Protein AF-A0A4Q3EW74-F1 (afdb_monomer_lite)

Structure (mmCIF, N/CA/C/O backbone):
data_AF-A0A4Q3EW74-F1
#
_entry.id   AF-A0A4Q3EW74-F1
#
loop_
_atom_site.group_PDB
_atom_site.id
_atom_site.type_symbol
_atom_site.label_atom_id
_atom_site.label_alt_id
_atom_site.label_comp_id
_atom_site.label_asym_id
_atom_site.label_entity_id
_atom_site.label_seq_id
_atom_site.pdbx_PDB_ins_code
_atom_site.Cartn_x
_atom_site.Cartn_y
_atom_site.Cartn_z
_atom_site.occupancy
_atom_site.B_iso_or_equiv
_atom_site.auth_seq_id
_atom_site.auth_comp_id
_atom_site.auth_asym_id
_atom_site.auth_atom_id
_atom_site.pdbx_PDB_model_num
ATOM 1 N N . MET A 1 1 ? -13.158 0.692 15.461 1.00 78.81 1 MET A N 1
ATOM 2 C CA . MET A 1 1 ? -12.499 0.248 14.219 1.00 78.81 1 MET A CA 1
ATOM 3 C C . MET A 1 1 ? -12.440 -1.274 14.070 1.00 78.81 1 MET A C 1
ATOM 5 O O . MET A 1 1 ? -11.881 -1.946 14.936 1.00 78.81 1 MET A O 1
ATOM 9 N N . ASP A 1 2 ? -13.009 -1.796 12.979 1.00 84.75 2 ASP A N 1
ATOM 10 C CA . ASP A 1 2 ? -12.956 -3.213 12.571 1.00 84.75 2 ASP A CA 1
ATOM 11 C C . ASP A 1 2 ? -11.519 -3.699 12.265 1.00 84.75 2 ASP A C 1
ATOM 13 O O . ASP A 1 2 ? -10.657 -2.907 11.875 1.00 84.75 2 ASP A O 1
ATOM 17 N N . ILE A 1 3 ? -11.240 -4.999 12.431 1.00 81.56 3 ILE A N 1
ATOM 18 C CA . ILE A 1 3 ? -9.894 -5.558 12.222 1.00 81.56 3 ILE A CA 1
ATOM 19 C C . ILE A 1 3 ? -9.431 -5.433 10.763 1.00 81.56 3 ILE A C 1
ATOM 21 O O . ILE A 1 3 ? -8.273 -5.095 10.525 1.00 81.56 3 ILE A O 1
ATOM 25 N N . ALA A 1 4 ? -10.321 -5.609 9.782 1.00 82.44 4 ALA A N 1
ATOM 26 C CA . ALA A 1 4 ? -9.977 -5.463 8.370 1.00 82.44 4 ALA A CA 1
ATOM 27 C C . ALA A 1 4 ? -9.600 -4.012 8.036 1.00 82.44 4 ALA A C 1
ATOM 29 O O . ALA A 1 4 ? -8.664 -3.770 7.275 1.00 82.44 4 ALA A O 1
ATOM 30 N N . ILE A 1 5 ? -10.273 -3.046 8.668 1.00 85.06 5 ILE A N 1
ATOM 31 C CA . ILE A 1 5 ? -9.949 -1.621 8.550 1.00 85.06 5 ILE A CA 1
ATOM 32 C C . ILE A 1 5 ? -8.563 -1.333 9.137 1.00 85.06 5 ILE A C 1
ATOM 34 O O . ILE A 1 5 ? -7.755 -0.674 8.482 1.00 85.06 5 ILE A O 1
ATOM 38 N N . LYS A 1 6 ? -8.252 -1.869 10.328 1.00 82.31 6 LYS A N 1
ATOM 39 C CA . LYS A 1 6 ? -6.919 -1.734 10.943 1.00 82.31 6 LYS A CA 1
ATOM 40 C C . LYS A 1 6 ? -5.822 -2.281 10.027 1.00 82.31 6 LYS A C 1
ATOM 42 O O . LYS A 1 6 ? -4.856 -1.576 9.748 1.00 82.31 6 LYS A O 1
ATOM 47 N N . HIS A 1 7 ? -5.995 -3.497 9.506 1.00 81.38 7 HIS A N 1
ATOM 48 C CA . HIS A 1 7 ? -5.044 -4.102 8.568 1.00 81.38 7 HIS A CA 1
ATOM 49 C C . HIS A 1 7 ? -4.832 -3.245 7.320 1.00 81.38 7 HIS A C 1
ATOM 51 O O . HIS A 1 7 ? -3.697 -3.043 6.896 1.00 81.38 7 HIS A O 1
ATOM 57 N N . CYS A 1 8 ? -5.912 -2.714 6.753 1.00 85.69 8 CYS A N 1
ATOM 58 C CA . CYS A 1 8 ? -5.839 -1.894 5.556 1.00 85.69 8 CYS A CA 1
ATOM 59 C C . CYS A 1 8 ? -5.077 -0.576 5.809 1.00 85.69 8 CYS A C 1
ATOM 61 O O . CYS A 1 8 ? -4.175 -0.227 5.050 1.00 85.69 8 CYS A O 1
ATOM 63 N N . ILE A 1 9 ? -5.346 0.105 6.930 1.00 84.88 9 ILE A N 1
ATOM 64 C CA . ILE A 1 9 ? -4.612 1.310 7.367 1.00 84.88 9 ILE A CA 1
ATOM 65 C C . ILE A 1 9 ? -3.107 1.031 7.501 1.00 84.88 9 ILE A C 1
ATOM 67 O O . ILE A 1 9 ? -2.281 1.823 7.049 1.00 84.88 9 ILE A O 1
ATOM 71 N N . ILE A 1 10 ? -2.743 -0.113 8.076 1.00 82.88 10 ILE A N 1
ATOM 72 C CA . ILE A 1 10 ? -1.345 -0.502 8.304 1.00 82.88 10 ILE A CA 1
ATOM 73 C C . ILE A 1 10 ? -0.648 -0.870 7.000 1.00 82.88 10 ILE A C 1
ATOM 75 O O . ILE A 1 10 ? 0.494 -0.468 6.774 1.00 82.88 10 ILE A O 1
ATOM 79 N N . ASN A 1 11 ? -1.335 -1.594 6.117 1.00 83.81 11 ASN A N 1
ATOM 80 C CA . ASN A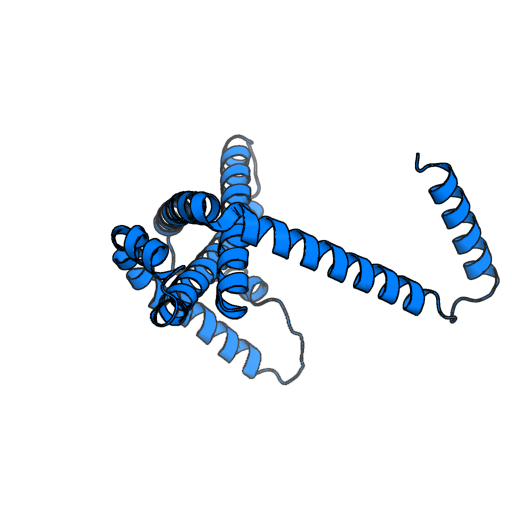 1 11 ? -0.813 -1.908 4.794 1.00 83.81 11 ASN A CA 1
ATOM 81 C C . ASN A 1 11 ? -0.552 -0.626 4.001 1.00 83.81 11 ASN A C 1
ATOM 83 O O . ASN A 1 11 ? 0.500 -0.511 3.374 1.00 83.81 11 ASN A O 1
ATOM 87 N N . ILE A 1 12 ? -1.454 0.358 4.071 1.00 87.69 12 ILE A N 1
ATOM 88 C CA . ILE A 1 12 ? -1.259 1.668 3.439 1.00 87.69 12 ILE A CA 1
ATOM 89 C C . ILE A 1 12 ? -0.006 2.361 3.990 1.00 87.69 12 ILE A C 1
ATOM 91 O O . ILE A 1 12 ? 0.815 2.819 3.189 1.00 87.69 12 ILE A O 1
ATOM 95 N N . ASP A 1 13 ? 0.201 2.397 5.312 1.00 87.44 13 ASP A N 1
ATOM 96 C CA . ASP A 1 13 ? 1.407 3.004 5.901 1.00 87.44 13 ASP A CA 1
ATOM 97 C C . ASP A 1 13 ? 2.686 2.272 5.476 1.00 87.44 13 ASP A C 1
ATOM 99 O O . ASP A 1 13 ? 3.612 2.882 4.932 1.00 87.44 13 ASP A O 1
ATOM 103 N N . ALA A 1 14 ? 2.724 0.948 5.629 1.00 83.12 14 ALA A N 1
ATOM 104 C CA . ALA A 1 14 ? 3.886 0.137 5.282 1.00 83.12 14 ALA A CA 1
ATOM 105 C C . ALA A 1 14 ? 4.248 0.244 3.788 1.00 83.12 14 ALA A C 1
ATOM 107 O O . ALA A 1 14 ? 5.421 0.415 3.429 1.00 83.12 14 ALA A O 1
ATOM 108 N N . LEU A 1 15 ? 3.247 0.188 2.903 1.00 85.06 15 LEU A N 1
ATOM 109 C CA . LEU A 1 15 ? 3.438 0.356 1.463 1.00 85.06 15 LEU A CA 1
ATOM 110 C C . LEU A 1 15 ? 3.919 1.771 1.133 1.00 85.06 15 LEU A C 1
ATOM 112 O O . LEU A 1 15 ? 4.859 1.909 0.350 1.00 85.06 15 LEU A O 1
ATOM 116 N N . THR A 1 16 ? 3.357 2.808 1.760 1.00 86.44 16 THR A N 1
ATOM 117 C CA . THR A 1 16 ? 3.778 4.197 1.522 1.00 86.44 16 THR A CA 1
ATOM 118 C C . THR A 1 16 ? 5.220 4.435 1.961 1.00 86.44 16 THR A C 1
ATOM 120 O O . THR A 1 16 ? 5.999 5.050 1.226 1.00 86.44 16 THR A O 1
ATOM 123 N N . ARG A 1 17 ? 5.626 3.914 3.126 1.00 84.25 17 ARG A N 1
ATOM 124 C CA . ARG A 1 17 ? 7.025 3.978 3.581 1.00 84.25 17 ARG A CA 1
ATOM 125 C C . ARG A 1 17 ? 7.959 3.260 2.612 1.00 84.25 17 ARG A C 1
ATOM 127 O O . ARG A 1 17 ? 9.022 3.788 2.288 1.00 84.25 17 ARG A O 1
ATOM 134 N N . SER A 1 18 ? 7.550 2.099 2.096 1.00 83.25 18 SER A N 1
ATOM 135 C CA . SER A 1 18 ? 8.320 1.348 1.098 1.00 83.25 18 SER A CA 1
ATOM 136 C C . SER A 1 18 ? 8.472 2.118 -0.220 1.00 83.25 18 SER A C 1
ATOM 138 O O . SER A 1 18 ? 9.591 2.236 -0.720 1.00 83.25 18 SER A O 1
ATOM 140 N N . VAL A 1 19 ? 7.388 2.701 -0.747 1.00 83.81 19 VAL A N 1
ATOM 141 C CA . VAL A 1 19 ? 7.416 3.566 -1.941 1.00 83.81 19 VAL A CA 1
ATOM 142 C C . VAL A 1 19 ? 8.334 4.764 -1.712 1.00 83.81 19 VAL A C 1
ATOM 144 O O . VAL A 1 19 ? 9.199 5.037 -2.539 1.00 83.81 19 VAL A O 1
ATOM 147 N N . SER A 1 20 ? 8.213 5.437 -0.566 1.00 84.00 20 SER A N 1
ATOM 148 C CA . SER A 1 20 ? 9.037 6.603 -0.221 1.00 84.00 20 SER A CA 1
ATOM 149 C C . SER A 1 20 ? 10.522 6.246 -0.135 1.00 84.00 20 SER A C 1
ATOM 151 O O . SER A 1 20 ? 11.370 6.957 -0.678 1.00 84.00 20 SER A O 1
ATOM 153 N N . GLY A 1 21 ? 10.842 5.108 0.488 1.00 81.81 21 GLY A N 1
ATOM 154 C CA . GLY A 1 21 ? 12.196 4.565 0.548 1.00 81.81 21 GLY A CA 1
ATOM 155 C C . GLY A 1 21 ? 12.764 4.308 -0.846 1.00 81.81 21 GLY A C 1
ATOM 156 O O . GLY A 1 21 ? 13.838 4.813 -1.164 1.00 81.81 21 GLY A O 1
ATOM 157 N N . LEU A 1 22 ? 12.017 3.608 -1.706 1.00 78.38 22 LEU A N 1
ATOM 158 C CA . LEU A 1 22 ? 12.421 3.319 -3.086 1.00 78.38 22 LEU A CA 1
ATOM 159 C C . LEU A 1 22 ? 12.601 4.590 -3.926 1.00 78.38 22 LEU A C 1
ATOM 161 O O . LEU A 1 22 ? 13.591 4.699 -4.644 1.00 78.38 22 LEU A O 1
ATOM 165 N N . MET A 1 23 ? 11.706 5.572 -3.795 1.00 75.75 23 MET A N 1
ATOM 166 C CA . MET A 1 23 ? 11.816 6.872 -4.468 1.00 75.75 23 MET A CA 1
ATOM 167 C C . MET A 1 23 ? 13.049 7.654 -4.002 1.00 75.75 23 MET A C 1
ATOM 169 O O . MET A 1 23 ? 13.760 8.230 -4.823 1.00 75.75 23 MET A O 1
ATOM 173 N N . SER A 1 24 ? 13.349 7.643 -2.698 1.00 77.38 24 SER A N 1
ATOM 174 C CA . SER A 1 24 ? 14.536 8.310 -2.148 1.00 77.38 24 SER A CA 1
ATOM 175 C C . SER A 1 24 ? 15.838 7.632 -2.588 1.00 77.38 24 SER A C 1
ATOM 177 O O . SER A 1 24 ? 16.798 8.312 -2.952 1.00 77.38 24 SER A O 1
ATOM 179 N N . SER A 1 25 ? 15.860 6.297 -2.617 1.00 70.38 25 SER A N 1
ATOM 180 C CA . SER A 1 25 ? 16.980 5.506 -3.125 1.00 70.38 25 SER A CA 1
ATOM 181 C C . SER A 1 25 ? 17.161 5.721 -4.624 1.00 70.38 25 SER A C 1
ATOM 183 O O . SER A 1 25 ? 18.286 5.914 -5.066 1.00 70.38 25 SER A O 1
ATOM 185 N N . GLY A 1 26 ? 16.070 5.792 -5.391 1.00 60.47 26 GLY A N 1
ATOM 186 C CA . GLY A 1 26 ? 16.085 6.184 -6.798 1.00 60.47 26 GLY A CA 1
ATOM 187 C C . GLY A 1 26 ? 16.669 7.585 -6.993 1.00 60.47 26 GLY A C 1
ATOM 188 O O . GLY A 1 26 ? 17.613 7.752 -7.748 1.00 60.47 26 GLY A O 1
ATOM 189 N N . GLY A 1 27 ? 16.211 8.595 -6.253 1.00 64.50 27 GLY A N 1
ATOM 190 C CA . GLY A 1 27 ? 16.778 9.948 -6.344 1.00 64.50 27 GLY A CA 1
ATOM 191 C C . GLY A 1 27 ? 18.279 10.007 -6.025 1.00 64.50 27 GLY A C 1
ATOM 192 O O . GLY A 1 27 ? 19.026 10.711 -6.699 1.00 64.50 27 GLY A O 1
ATOM 193 N N . LYS A 1 28 ? 18.746 9.226 -5.043 1.00 60.84 28 LYS A N 1
ATOM 194 C CA . LYS A 1 28 ? 20.177 9.110 -4.706 1.00 60.84 28 LYS A CA 1
ATOM 195 C C . LYS A 1 28 ? 20.972 8.381 -5.789 1.00 60.84 28 LYS A C 1
ATOM 197 O O . LYS A 1 28 ? 22.073 8.802 -6.118 1.00 60.84 28 LYS A O 1
ATOM 202 N N . LEU A 1 29 ? 20.414 7.321 -6.370 1.00 56.00 29 LEU A N 1
ATOM 203 C CA . LEU A 1 29 ? 21.044 6.562 -7.451 1.00 56.00 29 LEU A CA 1
ATOM 204 C C . LEU A 1 29 ? 21.163 7.378 -8.745 1.00 56.00 29 LEU A C 1
ATOM 206 O O . LEU A 1 29 ? 22.123 7.184 -9.476 1.00 56.00 29 LEU A O 1
ATOM 210 N N . GLN A 1 30 ? 20.271 8.344 -9.006 1.00 59.66 30 GLN A N 1
ATOM 211 C CA . GLN A 1 30 ? 20.414 9.272 -10.144 1.00 59.66 30 GLN A CA 1
ATOM 212 C C . GLN A 1 30 ? 21.657 10.170 -10.027 1.00 59.66 30 GLN A C 1
ATOM 214 O O . GLN A 1 30 ? 22.120 10.705 -11.030 1.00 59.66 30 GLN A O 1
ATOM 219 N N . GLN A 1 31 ? 22.192 10.348 -8.815 1.00 62.50 31 GLN A N 1
ATOM 220 C CA . GLN A 1 31 ? 23.400 11.139 -8.553 1.00 62.50 31 GLN A CA 1
ATOM 221 C C . GLN A 1 31 ? 24.686 10.310 -8.676 1.00 62.50 31 GLN A C 1
ATOM 223 O O . GLN A 1 31 ? 25.779 10.873 -8.691 1.00 62.50 31 GLN A O 1
ATOM 228 N N . VAL A 1 32 ? 24.570 8.982 -8.755 1.00 66.50 32 VAL A N 1
ATOM 229 C CA . VAL A 1 32 ? 25.697 8.070 -8.947 1.00 66.50 32 VAL A CA 1
ATOM 230 C C . VAL A 1 32 ? 25.910 7.900 -10.451 1.00 66.50 32 VAL A C 1
ATOM 232 O O . VAL A 1 32 ? 25.012 7.451 -11.162 1.00 66.50 32 VAL A O 1
ATOM 235 N N . GLN A 1 33 ? 27.093 8.267 -10.949 1.00 46.69 33 GLN A N 1
ATOM 236 C CA . GLN A 1 33 ? 27.484 7.911 -12.315 1.00 46.69 33 GLN A CA 1
ATOM 237 C C . GLN A 1 33 ? 27.591 6.380 -12.417 1.00 46.69 33 GLN A C 1
ATOM 239 O O . GLN A 1 33 ? 28.129 5.739 -11.518 1.00 46.69 33 GLN A O 1
ATOM 244 N N . ASP A 1 34 ? 27.054 5.815 -13.499 1.00 66.94 34 ASP A N 1
ATOM 245 C CA . ASP A 1 34 ? 27.155 4.393 -13.864 1.00 66.94 34 ASP A CA 1
ATOM 246 C C . ASP A 1 34 ? 26.311 3.395 -13.048 1.00 66.94 34 ASP A C 1
ATOM 248 O O . ASP A 1 34 ? 26.719 2.255 -12.821 1.00 66.94 34 ASP A O 1
ATOM 252 N N . VAL A 1 35 ? 25.088 3.765 -12.653 1.00 67.94 35 VAL A N 1
ATOM 253 C CA . VAL A 1 35 ? 24.110 2.764 -12.183 1.00 67.94 35 VAL A CA 1
ATOM 254 C C . VAL A 1 35 ? 23.652 1.894 -13.366 1.00 67.94 35 VAL A C 1
ATOM 256 O O . VAL A 1 35 ? 23.100 2.441 -14.325 1.00 67.94 35 VAL A O 1
ATOM 259 N N . PRO A 1 36 ? 23.816 0.555 -13.310 1.00 75.19 36 PRO A N 1
ATOM 260 C CA . PRO A 1 36 ? 23.363 -0.343 -14.368 1.00 75.19 36 PRO A CA 1
ATOM 261 C C . PRO A 1 36 ? 21.868 -0.181 -14.672 1.00 75.19 36 PRO A C 1
ATOM 263 O O . PRO A 1 36 ? 21.042 -0.103 -13.759 1.00 75.19 36 PRO A O 1
ATOM 266 N N . GLU A 1 37 ? 21.506 -0.200 -15.955 1.00 69.81 37 GLU A N 1
ATOM 267 C CA . GLU A 1 37 ? 20.116 -0.090 -16.430 1.00 69.81 37 GLU A CA 1
ATOM 268 C C . GLU A 1 37 ? 19.193 -1.150 -15.799 1.00 69.81 37 GLU A C 1
ATOM 270 O O . GLU A 1 37 ? 18.034 -0.881 -15.480 1.00 69.81 37 GLU A O 1
ATOM 275 N N . GLU A 1 38 ? 19.732 -2.337 -15.517 1.00 69.38 38 GLU A N 1
ATOM 276 C CA . GLU A 1 38 ? 19.025 -3.427 -14.841 1.00 69.38 38 GLU A CA 1
ATOM 277 C C . GLU A 1 38 ? 18.543 -3.039 -13.434 1.00 69.38 38 GLU A C 1
ATOM 279 O O . GLU A 1 38 ? 17.420 -3.375 -13.052 1.00 69.38 38 GLU A O 1
ATOM 284 N N . ILE A 1 39 ? 19.344 -2.276 -12.678 1.00 66.94 39 ILE A N 1
ATOM 285 C CA . ILE A 1 39 ? 18.980 -1.807 -11.332 1.00 66.94 39 ILE A CA 1
ATOM 286 C C . ILE A 1 39 ? 17.819 -0.810 -11.420 1.00 66.94 39 ILE A C 1
ATOM 288 O O . ILE A 1 39 ? 16.872 -0.890 -10.635 1.00 66.94 39 ILE A O 1
ATOM 292 N N . TRP A 1 40 ? 17.834 0.081 -12.416 1.00 67.12 40 TRP A N 1
ATOM 293 C CA . TRP A 1 40 ? 16.718 0.994 -12.683 1.00 67.12 40 TRP A CA 1
ATOM 294 C C . TRP A 1 40 ? 15.439 0.257 -13.063 1.00 67.12 40 TRP A C 1
ATOM 296 O O . TRP A 1 40 ? 14.360 0.584 -12.559 1.00 67.12 40 TRP A O 1
ATOM 306 N N . GLY A 1 41 ? 15.557 -0.766 -13.911 1.00 68.75 41 GLY A N 1
ATOM 307 C CA . GLY A 1 41 ? 14.448 -1.644 -14.271 1.00 68.75 41 GLY A CA 1
ATOM 308 C C . GLY A 1 41 ? 13.823 -2.313 -13.045 1.00 68.75 41 GLY A C 1
ATOM 309 O O . GLY A 1 41 ? 12.601 -2.291 -12.892 1.00 68.75 41 GLY A O 1
ATOM 310 N N . MET A 1 42 ? 14.648 -2.835 -12.133 1.00 70.75 42 MET A N 1
ATOM 311 C CA . MET A 1 42 ? 14.187 -3.469 -10.893 1.00 70.75 42 MET A CA 1
ATOM 312 C C . MET A 1 42 ? 13.495 -2.483 -9.946 1.00 70.75 42 MET A C 1
ATOM 314 O O . MET A 1 42 ? 12.405 -2.776 -9.454 1.00 70.75 42 MET A O 1
ATOM 318 N N . ILE A 1 43 ? 14.076 -1.301 -9.717 1.00 69.88 43 ILE A N 1
ATOM 319 C CA . ILE A 1 43 ? 13.476 -0.272 -8.851 1.00 69.88 43 ILE A CA 1
ATOM 320 C C . ILE A 1 43 ? 12.111 0.154 -9.392 1.00 69.88 43 ILE A C 1
ATOM 322 O O . ILE A 1 43 ? 11.137 0.207 -8.641 1.00 69.88 43 ILE A O 1
ATOM 326 N N . ASN A 1 44 ? 12.011 0.394 -10.700 1.00 71.00 44 ASN A N 1
ATOM 327 C CA . ASN A 1 44 ? 10.750 0.767 -11.332 1.00 71.00 44 ASN A CA 1
ATOM 328 C C . ASN A 1 44 ? 9.708 -0.355 -11.249 1.00 71.00 44 ASN A C 1
ATOM 330 O O . ASN A 1 44 ? 8.536 -0.081 -10.996 1.00 71.00 44 ASN A O 1
ATOM 334 N N . GLN A 1 45 ? 10.099 -1.620 -11.417 1.00 72.06 45 GLN A N 1
ATOM 335 C CA . GLN A 1 45 ? 9.186 -2.757 -11.239 1.00 72.06 45 GLN A CA 1
ATOM 336 C C . GLN A 1 45 ? 8.672 -2.849 -9.797 1.00 72.06 45 GLN A C 1
ATOM 338 O O . GLN A 1 45 ? 7.469 -3.002 -9.581 1.00 72.06 45 GLN A O 1
ATOM 343 N N . MET A 1 46 ? 9.553 -2.682 -8.807 1.00 74.38 46 MET A N 1
ATOM 344 C CA . MET A 1 46 ? 9.161 -2.675 -7.397 1.00 74.38 46 MET A CA 1
ATOM 345 C C . MET A 1 46 ? 8.219 -1.511 -7.073 1.00 74.38 46 MET A C 1
ATOM 347 O O . MET A 1 46 ? 7.206 -1.720 -6.409 1.00 74.38 46 MET A O 1
ATOM 351 N N . LEU A 1 47 ? 8.504 -0.305 -7.574 1.00 76.06 47 LEU A N 1
ATOM 352 C CA . LEU A 1 47 ? 7.628 0.859 -7.411 1.00 76.06 47 LEU A CA 1
ATOM 353 C C . LEU A 1 47 ? 6.242 0.610 -8.009 1.00 76.06 47 LEU A C 1
ATOM 355 O O . LEU A 1 47 ? 5.243 0.843 -7.334 1.00 76.06 47 LEU A O 1
ATOM 359 N N . ASN A 1 48 ? 6.171 0.067 -9.225 1.00 76.56 48 ASN A N 1
ATOM 360 C CA . ASN A 1 48 ? 4.904 -0.293 -9.863 1.00 76.56 48 ASN A CA 1
ATOM 361 C C . ASN A 1 48 ? 4.094 -1.286 -9.027 1.00 76.56 48 ASN A C 1
ATOM 363 O O . ASN A 1 48 ? 2.900 -1.083 -8.808 1.00 76.56 48 ASN A O 1
ATOM 367 N N . ALA A 1 49 ? 4.742 -2.335 -8.521 1.00 75.81 49 ALA A N 1
ATOM 368 C CA . ALA A 1 49 ? 4.086 -3.335 -7.689 1.00 75.81 49 ALA A CA 1
ATOM 369 C C . ALA A 1 49 ? 3.542 -2.729 -6.382 1.00 75.81 49 ALA A C 1
ATOM 371 O O . ALA A 1 49 ? 2.401 -2.988 -5.984 1.00 75.81 49 ALA A O 1
ATOM 372 N N . LYS A 1 50 ? 4.338 -1.891 -5.712 1.00 80.69 50 LYS A N 1
ATOM 373 C CA . LYS A 1 50 ? 3.941 -1.258 -4.448 1.00 80.69 50 LYS A CA 1
ATOM 374 C C . LYS A 1 50 ? 2.825 -0.233 -4.644 1.00 80.69 50 LYS A C 1
ATOM 376 O O . LYS A 1 50 ? 1.861 -0.265 -3.888 1.00 80.69 50 LYS A O 1
ATOM 381 N N . ILE A 1 51 ? 2.900 0.596 -5.684 1.00 81.88 51 ILE A N 1
ATOM 382 C CA . ILE A 1 51 ? 1.849 1.569 -6.020 1.00 81.88 51 ILE A CA 1
ATOM 383 C C . ILE A 1 51 ? 0.552 0.864 -6.424 1.00 81.88 51 ILE A C 1
ATOM 385 O O . ILE A 1 51 ? -0.517 1.245 -5.956 1.00 81.88 51 ILE A O 1
ATOM 389 N N . GLY A 1 52 ? 0.632 -0.197 -7.232 1.00 79.06 52 GLY A N 1
ATOM 390 C CA . GLY A 1 52 ? -0.542 -0.995 -7.583 1.00 79.06 52 GLY A CA 1
ATOM 391 C C . GLY A 1 52 ? -1.213 -1.602 -6.349 1.00 79.06 52 GLY A C 1
ATOM 392 O O . GLY A 1 52 ? -2.425 -1.502 -6.190 1.00 79.06 52 GLY A O 1
ATOM 393 N N . SER A 1 53 ? -0.424 -2.159 -5.426 1.00 83.12 53 SER A N 1
ATOM 394 C CA . SER A 1 53 ? -0.948 -2.689 -4.156 1.00 83.12 53 SER A CA 1
ATOM 395 C C . SER A 1 53 ? -1.625 -1.598 -3.323 1.00 83.12 53 SER A C 1
ATOM 397 O O . SER A 1 53 ? -2.702 -1.810 -2.782 1.00 83.12 53 SER A O 1
ATOM 399 N N . LEU A 1 54 ? -1.025 -0.410 -3.272 1.00 85.81 54 LEU A N 1
ATOM 400 C CA . LEU A 1 54 ? -1.516 0.725 -2.500 1.00 85.81 54 LEU A CA 1
ATOM 401 C C . LEU A 1 54 ? -2.840 1.288 -3.045 1.00 85.81 54 LEU A C 1
ATOM 403 O O . LEU A 1 54 ? -3.722 1.630 -2.263 1.00 85.81 54 LEU A O 1
ATOM 407 N N . ILE A 1 55 ? -3.027 1.301 -4.370 1.00 85.44 55 ILE A N 1
ATOM 408 C CA . ILE A 1 55 ? -4.322 1.627 -4.994 1.00 85.44 55 ILE A CA 1
ATOM 409 C C . ILE A 1 55 ? -5.406 0.648 -4.530 1.00 85.44 55 ILE A C 1
ATOM 411 O O . ILE A 1 55 ? -6.490 1.077 -4.138 1.00 85.44 55 ILE A O 1
ATOM 415 N N . LEU A 1 56 ? -5.117 -0.658 -4.535 1.00 85.12 56 LEU A N 1
ATOM 416 C CA . LEU A 1 56 ? -6.084 -1.674 -4.110 1.00 85.12 56 LEU A CA 1
ATOM 417 C C . LEU A 1 56 ? -6.443 -1.541 -2.626 1.00 85.12 56 LEU A C 1
ATOM 419 O O . LEU A 1 56 ? -7.615 -1.665 -2.279 1.00 85.12 56 LEU A O 1
ATOM 423 N N . GLU A 1 57 ? -5.465 -1.245 -1.769 1.00 87.44 57 GLU A N 1
ATOM 424 C CA . GLU A 1 57 ? -5.713 -0.996 -0.346 1.00 87.44 57 GLU A CA 1
ATOM 425 C C . GLU A 1 57 ? -6.577 0.255 -0.136 1.00 87.44 57 GLU A C 1
ATOM 427 O O . GLU A 1 57 ? -7.547 0.206 0.611 1.00 87.44 57 GLU A O 1
ATOM 432 N N . TYR A 1 58 ? -6.337 1.358 -0.852 1.00 87.56 58 TYR A N 1
ATOM 433 C CA . TYR A 1 58 ? -7.212 2.531 -0.743 1.00 87.56 58 TYR A CA 1
ATOM 434 C C . TYR A 1 58 ? -8.660 2.245 -1.153 1.00 87.56 58 TYR A C 1
ATOM 436 O O . TY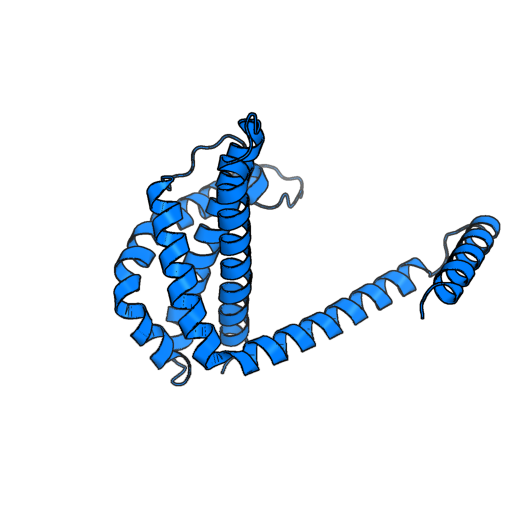R A 1 58 ? -9.592 2.720 -0.498 1.00 87.56 58 TYR A O 1
ATOM 444 N N . LYS A 1 59 ? -8.866 1.460 -2.216 1.00 87.69 59 LYS A N 1
ATOM 445 C CA . LYS A 1 59 ? -10.206 1.045 -2.653 1.00 87.69 59 LYS A CA 1
ATOM 446 C C . LYS A 1 59 ? -10.875 0.147 -1.616 1.00 87.69 59 LYS A C 1
ATOM 448 O O . LYS A 1 59 ? -12.039 0.371 -1.291 1.00 87.69 59 LYS A O 1
ATOM 453 N N . LEU A 1 60 ? -10.133 -0.810 -1.058 1.00 86.94 60 LEU A N 1
ATOM 454 C CA . LEU A 1 60 ? -10.619 -1.673 0.013 1.00 86.94 60 LEU A CA 1
ATOM 455 C C . LEU A 1 60 ? -11.011 -0.854 1.247 1.00 86.94 60 LEU A C 1
ATOM 457 O O . LEU A 1 60 ? -12.121 -1.015 1.749 1.00 86.94 60 LEU A O 1
ATOM 461 N N . LEU A 1 61 ? -10.156 0.073 1.692 1.00 87.75 61 LEU A N 1
ATOM 462 C CA . LEU A 1 61 ? -10.447 0.942 2.830 1.00 87.75 61 LEU A CA 1
ATOM 463 C C . LEU A 1 61 ? -11.708 1.774 2.593 1.00 87.75 61 LEU A C 1
ATOM 465 O O . LEU A 1 61 ? -12.538 1.888 3.490 1.00 87.75 61 LEU A O 1
ATOM 469 N N . ARG A 1 62 ? -11.872 2.327 1.384 1.00 88.19 62 ARG A N 1
ATOM 470 C CA . ARG A 1 62 ? -13.062 3.097 0.996 1.00 88.19 62 ARG A CA 1
ATOM 471 C C . ARG A 1 62 ? -14.336 2.261 1.120 1.00 88.19 62 ARG A C 1
ATOM 473 O O . ARG A 1 62 ? -15.314 2.765 1.659 1.00 88.19 62 ARG A O 1
ATOM 480 N N . THR A 1 63 ? -14.317 1.005 0.673 1.00 88.25 63 THR A N 1
ATOM 481 C CA . THR A 1 63 ? -15.455 0.080 0.810 1.00 88.25 63 THR A CA 1
ATOM 482 C C . THR A 1 63 ? -15.724 -0.285 2.269 1.00 88.25 63 THR A C 1
ATOM 484 O O . THR A 1 63 ? -16.867 -0.234 2.714 1.00 88.25 63 THR A O 1
ATOM 487 N N . LEU A 1 64 ? -14.687 -0.622 3.040 1.00 85.94 64 LEU A N 1
ATOM 488 C CA . LEU A 1 64 ? -14.845 -1.004 4.448 1.00 85.94 64 LEU A CA 1
ATOM 489 C C . LEU A 1 64 ? -15.332 0.167 5.322 1.00 85.94 64 LEU A C 1
ATOM 491 O O . LEU A 1 64 ? -16.070 -0.040 6.282 1.00 85.94 64 LEU A O 1
ATOM 495 N N . ALA A 1 65 ? -14.958 1.401 4.977 1.00 85.38 65 ALA A N 1
ATOM 496 C CA . ALA A 1 65 ? -15.318 2.601 5.725 1.00 85.38 65 ALA A CA 1
ATOM 497 C C . ALA A 1 65 ? -16.787 3.038 5.565 1.00 85.38 65 ALA A C 1
ATOM 499 O O . ALA A 1 65 ? -17.232 3.909 6.313 1.00 85.38 65 ALA A O 1
ATOM 500 N N . GLU A 1 66 ? -17.568 2.459 4.642 1.00 81.50 66 GLU A N 1
ATOM 501 C CA . GLU A 1 66 ? -18.994 2.802 4.481 1.00 81.50 66 GLU A CA 1
ATOM 502 C C . GLU A 1 66 ? -19.805 2.557 5.766 1.00 81.50 66 GLU A C 1
ATOM 504 O O . GLU A 1 66 ? -20.750 3.296 6.054 1.00 81.50 66 GLU A O 1
ATOM 509 N N . GLY A 1 67 ? -19.399 1.562 6.560 1.00 76.56 67 GLY A N 1
ATOM 510 C CA . GLY A 1 67 ? -19.999 1.227 7.852 1.00 76.56 67 GLY A CA 1
ATOM 511 C C . GLY A 1 67 ? -19.283 1.804 9.079 1.00 76.56 67 GLY A C 1
ATOM 512 O O . GLY A 1 67 ? -19.778 1.621 10.189 1.00 76.56 67 G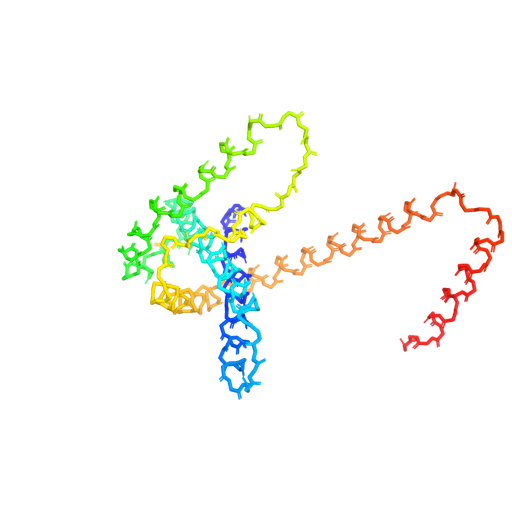LY A O 1
ATOM 513 N N . ASP A 1 68 ? -18.145 2.489 8.915 1.00 81.38 68 ASP A N 1
ATOM 514 C CA . ASP A 1 68 ? -17.293 2.937 10.025 1.00 81.38 68 ASP A CA 1
ATOM 515 C C . ASP A 1 68 ? -17.150 4.470 10.036 1.00 81.38 68 ASP A C 1
ATOM 517 O O . ASP A 1 68 ? -16.431 5.076 9.238 1.00 81.38 68 ASP A O 1
ATOM 521 N N . THR A 1 69 ? -17.835 5.119 10.982 1.00 76.06 69 THR A N 1
ATOM 522 C CA . THR A 1 69 ? -17.826 6.583 11.140 1.00 76.06 69 THR A CA 1
ATOM 523 C C . THR A 1 69 ? -16.456 7.155 11.505 1.00 76.06 69 THR A C 1
ATOM 525 O O . THR A 1 69 ? -16.201 8.330 11.244 1.00 76.06 69 THR A O 1
ATOM 528 N N . GLU A 1 70 ? -15.582 6.350 12.111 1.00 76.44 70 GLU A N 1
ATOM 529 C CA . GLU A 1 70 ? -14.247 6.756 12.548 1.00 76.44 70 GLU A CA 1
ATOM 530 C C . GLU A 1 70 ? -13.336 6.975 11.334 1.00 76.44 70 GLU A C 1
ATOM 532 O O . GLU A 1 70 ? -12.628 7.983 11.259 1.00 76.44 70 GLU A O 1
ATOM 537 N N . VAL A 1 71 ? -13.414 6.077 10.346 1.00 84.38 71 VAL A N 1
ATOM 538 C CA . VAL A 1 71 ? -12.589 6.100 9.123 1.00 84.38 71 VAL A CA 1
ATOM 539 C C . VAL A 1 71 ? -13.232 6.869 7.975 1.00 84.38 71 VAL A C 1
ATOM 541 O O . VAL A 1 71 ? -12.528 7.430 7.130 1.00 84.38 71 VAL A O 1
ATOM 544 N N . LYS A 1 72 ? -14.557 7.018 7.985 1.00 82.88 72 LYS A N 1
ATOM 545 C CA . LYS A 1 72 ? -15.287 7.803 6.984 1.00 82.88 72 LYS A CA 1
ATOM 546 C C . LYS A 1 72 ? -14.743 9.227 6.818 1.00 82.88 72 LYS A C 1
ATOM 548 O O . LYS A 1 72 ? -14.544 9.670 5.691 1.00 82.88 72 LYS A O 1
ATOM 553 N N . SER A 1 73 ? -14.404 9.907 7.917 1.00 80.69 73 SER A N 1
ATOM 554 C CA . SER A 1 73 ? -13.834 11.267 7.860 1.00 80.69 73 SER A CA 1
ATOM 555 C C . SER A 1 73 ? -12.482 11.331 7.131 1.00 80.69 73 SER A C 1
ATOM 557 O O . SER A 1 73 ? -12.169 12.317 6.462 1.00 80.69 73 SER A O 1
ATOM 559 N N . PHE A 1 74 ? -11.668 10.276 7.237 1.00 84.44 74 PHE A N 1
ATOM 560 C CA . PHE A 1 74 ? -10.406 10.163 6.513 1.00 84.44 74 PHE A CA 1
ATOM 561 C C . PHE A 1 74 ? -10.658 9.941 5.019 1.00 84.44 74 PHE A C 1
ATOM 563 O O . PHE A 1 74 ? -10.101 10.664 4.197 1.00 84.44 74 PHE A O 1
ATOM 570 N N . ILE A 1 75 ? -11.557 9.018 4.672 1.00 87.38 75 ILE A N 1
ATOM 571 C CA . ILE A 1 75 ? -11.941 8.745 3.280 1.00 87.38 75 ILE A CA 1
ATOM 572 C C . ILE A 1 75 ? -12.518 9.987 2.594 1.00 87.38 75 ILE A C 1
ATOM 574 O O . ILE A 1 75 ? -12.168 10.268 1.449 1.00 87.38 75 ILE A O 1
ATOM 578 N N . GLU A 1 76 ? -13.335 10.770 3.297 1.00 85.25 76 GLU A N 1
ATOM 579 C CA . GLU A 1 76 ? -13.850 12.051 2.800 1.00 85.25 76 GLU A CA 1
ATOM 580 C C . GLU A 1 76 ? -12.729 13.077 2.579 1.00 85.25 76 GLU A C 1
ATOM 582 O O . GLU A 1 76 ? -12.764 13.835 1.611 1.00 85.25 76 GLU A O 1
ATOM 587 N N . THR A 1 77 ? -11.696 13.075 3.426 1.00 82.75 77 THR A N 1
ATOM 588 C CA . THR A 1 77 ? -10.520 13.945 3.247 1.00 82.75 77 THR A CA 1
ATOM 589 C C . THR A 1 77 ? -9.725 13.571 1.991 1.00 82.75 77 THR A C 1
ATOM 591 O O . THR A 1 77 ? -9.131 14.441 1.357 1.00 82.75 77 THR A O 1
ATOM 594 N N . LEU A 1 78 ? -9.748 12.297 1.590 1.00 83.88 78 LEU A N 1
ATOM 595 C CA . LEU A 1 78 ? -9.109 11.824 0.361 1.00 83.88 78 LEU A CA 1
ATOM 596 C C . LEU A 1 78 ? -9.924 12.099 -0.912 1.00 83.88 78 LEU A C 1
ATOM 598 O O . LEU A 1 78 ? -9.438 11.799 -2.001 1.00 83.88 78 LEU A O 1
ATOM 602 N N . ASN A 1 79 ? -11.115 12.707 -0.817 1.00 83.94 79 ASN A N 1
ATOM 603 C CA . ASN A 1 79 ? -11.963 13.013 -1.977 1.00 83.94 79 ASN A CA 1
ATOM 604 C C . ASN A 1 79 ? -11.249 13.664 -3.171 1.00 83.94 79 ASN A C 1
ATOM 606 O O . ASN A 1 79 ? -11.495 13.222 -4.294 1.00 83.94 79 ASN A O 1
ATOM 610 N N . PRO A 1 80 ? -10.337 14.637 -2.981 1.00 82.69 80 PRO A N 1
ATOM 611 C CA . PRO A 1 80 ? -9.603 15.238 -4.094 1.00 82.69 80 PRO A CA 1
ATOM 612 C C . PRO A 1 80 ? -8.697 14.259 -4.856 1.00 82.69 80 PRO A C 1
ATOM 614 O O . PRO A 1 80 ? -8.302 14.549 -5.980 1.00 82.69 80 PRO A O 1
ATOM 617 N N . PHE A 1 81 ? -8.346 13.120 -4.256 1.00 83.69 81 PHE A N 1
ATOM 618 C CA . PHE A 1 81 ? -7.452 12.122 -4.839 1.00 83.69 81 PHE A CA 1
ATOM 619 C C . PHE A 1 81 ? -8.195 10.926 -5.443 1.00 83.69 81 PHE A C 1
ATOM 621 O O . PHE A 1 81 ? -7.596 10.187 -6.223 1.00 83.69 81 PHE A O 1
ATOM 628 N N . TRP A 1 82 ? -9.481 10.726 -5.121 1.00 86.06 82 TRP A N 1
ATOM 629 C CA . TRP A 1 82 ? -10.228 9.552 -5.588 1.00 86.06 82 TRP A CA 1
ATOM 630 C C . TRP A 1 82 ? -10.352 9.486 -7.103 1.00 86.06 82 TRP A C 1
ATOM 632 O O . TRP A 1 82 ? -10.250 8.396 -7.651 1.00 86.06 82 TRP A O 1
ATOM 642 N N . GLU A 1 83 ? -10.503 10.624 -7.781 1.00 85.56 83 GLU A N 1
ATOM 643 C CA . GLU A 1 83 ? -10.560 10.660 -9.246 1.00 85.56 83 GLU A CA 1
ATOM 644 C C . GLU A 1 83 ? -9.276 10.099 -9.876 1.00 85.56 83 GLU A C 1
ATOM 646 O O . GLU A 1 83 ? -9.337 9.267 -10.783 1.00 85.56 83 GLU A O 1
ATOM 651 N N . GLU A 1 84 ? -8.109 10.480 -9.349 1.00 82.50 84 GLU A N 1
ATOM 652 C CA . GLU A 1 84 ? -6.836 9.940 -9.825 1.00 82.50 84 GLU A CA 1
ATOM 653 C C . GLU A 1 84 ? -6.658 8.474 -9.411 1.00 82.50 84 GLU A C 1
ATOM 655 O O . GLU A 1 84 ? -6.245 7.672 -10.239 1.00 82.50 84 GLU A O 1
ATOM 660 N N . ILE A 1 85 ? -7.017 8.070 -8.189 1.00 83.06 85 ILE A N 1
ATOM 661 C CA . ILE A 1 85 ? -6.924 6.660 -7.760 1.00 83.06 85 ILE A CA 1
ATOM 662 C C . ILE A 1 85 ? -7.808 5.754 -8.639 1.00 83.06 85 ILE A C 1
ATOM 664 O O . ILE A 1 85 ? -7.342 4.725 -9.139 1.00 83.06 85 ILE A O 1
ATOM 668 N N . ASP A 1 86 ? -9.058 6.156 -8.880 1.00 85.94 86 ASP A N 1
ATOM 669 C CA . ASP A 1 86 ? -10.046 5.399 -9.659 1.00 85.94 86 ASP A CA 1
ATOM 670 C C . ASP A 1 86 ? -9.628 5.280 -11.140 1.00 85.94 86 ASP A C 1
ATOM 672 O O . ASP A 1 86 ? -9.869 4.259 -11.786 1.00 85.94 86 ASP A O 1
ATOM 676 N N . LYS A 1 87 ? -8.919 6.277 -11.682 1.00 84.25 87 LYS A N 1
ATOM 677 C CA . LYS A 1 87 ? -8.393 6.270 -13.058 1.00 84.25 87 LYS A CA 1
ATOM 678 C C . LYS A 1 87 ? -7.367 5.162 -13.320 1.00 84.25 87 LYS A C 1
ATOM 680 O O . LYS A 1 87 ? -7.318 4.637 -14.437 1.00 84.25 87 LYS A O 1
ATOM 685 N N . TYR A 1 88 ? -6.542 4.797 -12.335 1.00 77.50 88 TYR A N 1
ATOM 686 C CA . TYR A 1 88 ? -5.507 3.764 -12.511 1.00 77.50 88 TYR A CA 1
ATOM 687 C C . TYR A 1 88 ? -5.948 2.369 -12.055 1.00 77.50 88 TYR A C 1
ATOM 689 O O . TYR A 1 88 ? -5.343 1.383 -12.486 1.00 77.50 88 TYR A O 1
ATOM 697 N N . GLU A 1 89 ? -7.014 2.255 -11.257 1.00 81.12 89 GLU A N 1
ATOM 698 C CA . GLU A 1 89 ? -7.541 0.976 -10.761 1.00 81.12 89 GLU A CA 1
ATOM 699 C C . GLU A 1 89 ? -7.759 -0.073 -11.873 1.00 81.12 89 GLU A C 1
ATOM 701 O O . GLU A 1 89 ? -7.226 -1.178 -11.734 1.00 81.12 89 GLU A O 1
ATOM 706 N N . PRO A 1 90 ? -8.423 0.217 -13.014 1.00 78.75 90 PRO A N 1
ATOM 707 C CA . PRO A 1 90 ? -8.624 -0.784 -14.065 1.00 78.75 90 PRO A CA 1
ATOM 708 C C . PRO A 1 90 ? -7.313 -1.334 -14.641 1.00 78.75 90 PRO A C 1
ATOM 710 O O . PRO A 1 90 ? -7.229 -2.512 -14.988 1.00 78.75 90 PRO A O 1
ATOM 713 N N . ARG A 1 91 ? -6.267 -0.500 -14.718 1.00 73.56 91 ARG A N 1
ATOM 714 C CA . ARG A 1 91 ? -4.943 -0.896 -15.228 1.00 73.56 91 ARG A CA 1
ATOM 715 C C . ARG A 1 91 ? -4.211 -1.788 -14.226 1.00 73.56 91 ARG A C 1
ATOM 717 O O . ARG A 1 91 ? -3.621 -2.790 -14.623 1.00 73.56 91 ARG A O 1
ATOM 724 N N . VAL A 1 92 ? -4.301 -1.460 -12.935 1.00 73.75 92 VAL A N 1
ATOM 725 C CA . VAL A 1 92 ? -3.749 -2.267 -11.834 1.00 73.75 92 VAL A CA 1
ATOM 726 C C . VAL A 1 92 ? -4.458 -3.619 -11.728 1.00 73.75 92 VAL A C 1
ATOM 728 O O . VAL A 1 92 ? -3.807 -4.653 -11.574 1.00 73.75 92 VAL A O 1
ATOM 731 N N . LEU A 1 93 ? -5.787 -3.643 -11.857 1.00 71.19 93 LEU A N 1
ATOM 732 C CA . LEU A 1 93 ? -6.560 -4.883 -11.863 1.00 71.19 93 LEU A CA 1
ATOM 733 C C . LEU A 1 93 ? -6.219 -5.750 -13.076 1.00 71.19 93 LEU A C 1
ATOM 735 O O . LEU A 1 93 ? -5.977 -6.941 -12.907 1.00 71.19 93 LEU A O 1
ATOM 739 N N . ALA A 1 94 ? -6.115 -5.169 -14.275 1.00 67.06 94 ALA A N 1
ATOM 740 C CA . ALA A 1 94 ? -5.699 -5.902 -15.470 1.00 67.06 94 ALA A CA 1
ATOM 741 C C . ALA A 1 94 ? -4.315 -6.557 -15.299 1.00 67.06 94 ALA A C 1
ATOM 743 O O . ALA A 1 94 ? -4.137 -7.712 -15.683 1.00 67.06 94 ALA A O 1
ATOM 744 N N . MET A 1 95 ? -3.360 -5.872 -14.654 1.00 64.25 95 MET A N 1
ATOM 745 C CA . MET A 1 95 ? -2.065 -6.460 -14.286 1.00 64.25 95 MET A CA 1
ATOM 746 C C . MET A 1 95 ? -2.227 -7.649 -13.333 1.00 64.25 95 MET A C 1
ATOM 748 O O . MET A 1 95 ? -1.655 -8.710 -13.574 1.00 64.25 95 MET A O 1
ATOM 752 N N . LYS A 1 96 ? -3.015 -7.490 -12.261 1.00 63.12 96 LYS A N 1
ATOM 753 C CA . LYS A 1 96 ? -3.266 -8.547 -11.269 1.00 63.12 96 LYS A CA 1
ATOM 754 C C . LYS A 1 96 ? -3.912 -9.785 -11.904 1.00 63.12 96 LYS A C 1
ATOM 756 O O . LYS A 1 96 ? -3.464 -10.901 -11.644 1.00 63.12 96 LYS A O 1
ATOM 761 N N . TYR A 1 97 ? -4.923 -9.592 -12.752 1.00 58.88 97 TYR A N 1
ATOM 762 C CA . TYR A 1 97 ? -5.645 -10.682 -13.413 1.00 58.88 97 TYR A CA 1
ATOM 763 C C . TYR A 1 97 ? -4.787 -11.417 -14.441 1.00 58.88 97 TYR A C 1
ATOM 765 O O . TYR A 1 97 ? -4.715 -12.645 -14.389 1.00 58.88 97 TYR A O 1
ATOM 773 N N . PHE A 1 98 ? -4.059 -10.685 -15.289 1.00 51.16 98 PHE A N 1
ATOM 774 C CA . PHE A 1 98 ? -3.117 -11.266 -16.249 1.00 51.16 98 PHE A CA 1
ATOM 775 C C . PHE A 1 98 ? -2.106 -12.211 -15.573 1.00 51.16 98 PHE A C 1
ATOM 777 O O . PHE A 1 98 ? -1.788 -13.271 -16.109 1.00 51.16 98 PHE A O 1
ATOM 784 N N . MET A 1 99 ? -1.652 -11.884 -14.362 1.00 48.62 99 MET A N 1
ATOM 785 C CA . MET A 1 99 ? -0.735 -12.735 -13.595 1.00 48.62 99 MET A CA 1
ATOM 786 C C . MET A 1 99 ? -1.419 -13.944 -12.955 1.00 48.62 99 MET A C 1
ATOM 788 O O . MET A 1 99 ? -0.856 -15.036 -12.978 1.00 48.62 99 MET A O 1
ATOM 792 N N . SER A 1 100 ? -2.640 -13.791 -12.430 1.00 47.66 100 SER A N 1
ATOM 793 C CA . SER A 1 100 ? -3.397 -14.926 -11.880 1.00 47.66 100 SER A CA 1
ATOM 794 C C . SER A 1 100 ? -3.778 -15.960 -12.948 1.00 47.66 100 SER A C 1
ATOM 796 O O . SER A 1 100 ? -3.787 -17.155 -12.673 1.00 47.66 100 SER A O 1
ATOM 798 N N . GLU A 1 101 ? -4.033 -15.520 -14.184 1.00 43.22 101 GLU A N 1
ATOM 799 C CA . GLU A 1 101 ? -4.314 -16.407 -15.320 1.00 43.22 101 GLU A CA 1
ATOM 800 C C . GLU A 1 101 ? -3.048 -17.066 -15.888 1.00 43.22 101 GLU A C 1
ATOM 802 O O . GLU A 1 101 ? -3.126 -18.179 -16.408 1.00 43.22 101 GLU A O 1
ATOM 807 N N . SER A 1 102 ? -1.886 -16.415 -15.757 1.00 41.69 102 SER A N 1
ATOM 808 C CA . SER A 1 102 ? -0.582 -16.972 -16.152 1.00 41.69 102 SER A CA 1
ATOM 809 C C . SER A 1 102 ? -0.098 -18.057 -15.179 1.00 41.69 102 SER A C 1
ATOM 811 O O . SER A 1 102 ? 0.429 -19.071 -15.623 1.00 41.69 102 SER A O 1
ATOM 813 N N . HIS A 1 103 ? -0.362 -17.904 -13.874 1.00 42.06 103 HIS A N 1
ATOM 814 C CA . HIS A 1 103 ? -0.014 -18.893 -12.840 1.00 42.06 103 HIS A CA 1
ATOM 815 C C . HIS A 1 103 ? -0.997 -20.071 -12.744 1.00 42.06 103 HIS A C 1
ATOM 817 O O . HIS A 1 103 ? -0.641 -21.124 -12.230 1.00 42.06 103 HIS A O 1
ATOM 823 N N . ASN A 1 104 ? -2.229 -19.927 -13.244 1.00 42.19 104 ASN A N 1
ATOM 824 C CA . ASN A 1 104 ? -3.234 -20.999 -13.230 1.00 42.19 104 ASN A CA 1
ATOM 825 C C . ASN A 1 104 ? -3.127 -21.972 -14.421 1.00 42.19 104 ASN A C 1
ATOM 827 O O . ASN A 1 104 ? -4.011 -22.814 -14.595 1.00 42.19 104 ASN A O 1
ATOM 831 N N . ARG A 1 105 ? -2.089 -21.860 -15.263 1.00 42.41 105 ARG A N 1
ATOM 832 C CA . ARG A 1 105 ? -1.885 -22.756 -16.417 1.00 42.41 105 ARG A CA 1
ATOM 833 C C . ARG A 1 105 ? -0.823 -23.834 -16.220 1.00 42.41 105 ARG A C 1
ATOM 835 O O . ARG A 1 105 ? -0.915 -24.837 -16.921 1.00 42.41 105 ARG A O 1
ATOM 842 N N . ASP A 1 106 ? 0.090 -23.687 -15.261 1.00 41.53 106 ASP A N 1
ATOM 843 C CA . ASP A 1 106 ? 1.101 -24.704 -14.959 1.00 41.53 106 ASP A CA 1
ATOM 844 C C . ASP A 1 106 ? 0.823 -25.348 -13.597 1.00 41.53 106 ASP A C 1
ATOM 846 O O . ASP A 1 106 ? 0.817 -24.712 -12.547 1.00 41.53 106 ASP A O 1
ATOM 850 N N . SER A 1 107 ? 0.542 -26.645 -13.640 1.00 39.22 107 SER A N 1
ATOM 851 C CA . SER A 1 107 ? 0.055 -27.491 -12.550 1.00 39.22 107 SER A CA 1
ATOM 852 C C . SER A 1 107 ? 1.090 -27.844 -11.473 1.00 39.22 107 SER A C 1
ATOM 854 O O . SER A 1 107 ? 0.878 -28.812 -10.750 1.00 39.22 107 SER A O 1
ATOM 856 N N . ASP A 1 108 ? 2.165 -27.073 -11.319 1.00 43.22 108 ASP A N 1
ATOM 857 C CA . ASP A 1 108 ? 3.176 -27.293 -10.284 1.00 43.22 108 ASP A CA 1
ATOM 858 C C . ASP A 1 108 ? 3.357 -26.021 -9.450 1.00 43.22 108 ASP A C 1
ATOM 860 O O . ASP A 1 108 ? 3.906 -25.012 -9.890 1.00 43.22 108 ASP A O 1
ATOM 864 N N . PHE A 1 109 ? 2.840 -26.082 -8.221 1.00 39.84 109 PHE A N 1
ATOM 865 C CA . PHE A 1 109 ? 2.829 -25.023 -7.214 1.00 39.84 109 PHE A CA 1
ATOM 866 C C . PHE A 1 109 ? 4.239 -24.482 -6.915 1.00 39.84 109 PHE A C 1
ATOM 868 O O . PHE A 1 109 ? 4.905 -24.907 -5.972 1.00 39.84 109 PHE A O 1
ATOM 875 N N . VAL A 1 110 ? 4.662 -23.462 -7.656 1.00 39.47 110 VAL A N 1
ATOM 876 C CA . VAL A 1 110 ? 5.671 -22.510 -7.197 1.00 39.47 110 VAL A CA 1
ATOM 877 C C . VAL A 1 110 ? 4.956 -21.182 -7.024 1.00 39.47 110 VAL A C 1
ATOM 879 O O . VAL A 1 110 ? 4.642 -20.494 -7.990 1.00 39.47 110 VAL A O 1
ATOM 882 N N . PHE A 1 111 ? 4.673 -20.829 -5.769 1.00 38.25 111 PHE A N 1
ATOM 883 C CA . PHE A 1 111 ? 4.161 -19.513 -5.389 1.00 38.25 111 PHE A CA 1
ATOM 884 C C . PHE A 1 111 ? 5.302 -18.495 -5.548 1.00 38.25 111 PHE A C 1
ATOM 886 O O . PHE A 1 111 ? 5.881 -18.013 -4.574 1.00 38.25 111 PHE A O 1
ATOM 893 N N . ALA A 1 112 ? 5.707 -18.231 -6.791 1.00 41.31 112 ALA A N 1
ATOM 894 C CA . ALA A 1 112 ? 6.597 -17.129 -7.085 1.00 41.31 112 ALA A CA 1
ATOM 895 C C . ALA A 1 112 ? 5.842 -15.849 -6.706 1.00 41.31 112 ALA A C 1
ATOM 897 O O . ALA A 1 112 ? 4.673 -15.691 -7.070 1.00 41.31 112 ALA A O 1
ATOM 898 N N . PRO A 1 113 ? 6.449 -14.929 -5.943 1.00 45.72 113 PRO A N 1
ATOM 899 C CA . PRO A 1 113 ? 5.793 -13.670 -5.675 1.00 45.72 113 PRO A CA 1
ATOM 900 C C . PRO A 1 113 ? 5.431 -12.994 -6.995 1.00 45.72 113 PRO A C 1
ATOM 902 O O . PRO A 1 113 ? 6.286 -12.874 -7.869 1.00 45.72 113 PRO A O 1
ATOM 905 N N . TRP A 1 114 ? 4.187 -12.542 -7.143 1.00 46.84 114 TRP A N 1
ATOM 906 C CA . TRP A 1 114 ? 3.644 -12.031 -8.409 1.00 46.84 114 TRP A CA 1
ATOM 907 C C . TRP A 1 114 ? 4.503 -10.927 -9.059 1.00 46.84 114 TRP A C 1
ATOM 909 O O . TRP A 1 114 ? 4.478 -10.741 -10.271 1.00 46.84 114 TRP A O 1
ATOM 919 N N . TRP A 1 115 ? 5.324 -10.217 -8.276 1.00 47.38 115 TRP A N 1
ATOM 920 C CA . TRP A 1 115 ? 6.279 -9.226 -8.775 1.00 47.38 115 TRP A CA 1
ATOM 921 C C . TRP A 1 115 ? 7.462 -9.811 -9.571 1.00 47.38 115 TRP A C 1
ATOM 923 O O . TRP A 1 115 ? 8.105 -9.072 -10.310 1.00 47.38 115 TRP A O 1
ATOM 933 N N . HIS A 1 116 ? 7.762 -11.111 -9.477 1.00 48.69 116 HIS A N 1
ATOM 934 C CA . HIS A 1 116 ? 8.798 -11.763 -10.292 1.00 48.69 116 HIS A CA 1
ATOM 935 C C . HIS A 1 116 ? 8.396 -11.896 -11.769 1.00 48.69 116 HIS A C 1
ATOM 937 O O . HIS A 1 116 ? 9.263 -11.822 -12.641 1.00 48.69 116 HIS A O 1
ATOM 943 N N . GLU A 1 117 ? 7.099 -12.013 -12.070 1.00 49.09 117 GLU A N 1
ATOM 944 C CA . GLU A 1 117 ? 6.593 -12.078 -13.451 1.00 49.09 117 GLU A CA 1
ATOM 945 C C . GLU A 1 117 ? 6.596 -10.725 -14.179 1.00 49.09 117 GLU A C 1
ATOM 947 O O . GLU A 1 117 ? 6.375 -10.664 -15.393 1.00 49.09 117 GLU A O 1
ATOM 952 N N . PHE A 1 118 ? 6.897 -9.639 -13.460 1.00 47.81 118 PHE A N 1
ATOM 953 C CA . PHE A 1 118 ? 7.123 -8.317 -14.044 1.00 47.81 118 PHE A CA 1
ATOM 954 C C . PHE A 1 118 ? 8.483 -8.167 -14.717 1.00 47.81 118 PHE A C 1
ATOM 956 O O . PHE A 1 118 ? 8.697 -7.167 -15.407 1.00 47.81 118 PHE A O 1
ATOM 963 N N . LYS A 1 119 ? 9.402 -9.129 -14.557 1.00 46.75 119 LYS A N 1
ATOM 964 C CA . LYS A 1 119 ? 10.744 -9.032 -15.134 1.00 46.75 119 LYS A CA 1
ATOM 965 C C . LYS A 1 119 ? 10.660 -8.950 -16.666 1.00 46.75 119 LYS A C 1
ATOM 967 O O . LYS A 1 119 ? 10.445 -9.947 -17.344 1.00 46.75 119 LYS A O 1
ATOM 972 N N . GLY A 1 120 ? 10.826 -7.740 -17.205 1.00 46.91 120 GLY A N 1
ATOM 973 C CA . GLY A 1 120 ? 10.849 -7.465 -18.648 1.00 46.91 120 GLY A CA 1
ATOM 974 C C . GLY A 1 120 ? 9.495 -7.149 -19.301 1.00 46.91 120 GLY A C 1
ATOM 975 O O . GLY A 1 120 ? 9.472 -6.875 -20.499 1.00 46.91 120 GLY A O 1
ATOM 976 N N . LYS A 1 121 ? 8.377 -7.137 -18.559 1.00 51.75 121 LYS A N 1
ATOM 977 C CA . LYS A 1 121 ? 7.076 -6.677 -19.083 1.00 51.75 121 LYS A CA 1
ATOM 978 C C . LYS A 1 121 ? 6.905 -5.182 -18.793 1.00 51.75 121 LYS A C 1
ATOM 980 O O . LYS A 1 121 ? 7.117 -4.737 -17.668 1.00 51.75 121 LYS A O 1
ATOM 985 N N . GLY A 1 122 ? 6.551 -4.402 -19.817 1.00 52.84 122 GLY A N 1
ATOM 986 C CA . GLY A 1 122 ? 6.334 -2.959 -19.681 1.00 52.84 122 GLY A CA 1
ATOM 987 C C . GLY A 1 122 ? 5.211 -2.662 -18.685 1.00 52.84 122 GLY A C 1
ATOM 988 O O . GLY A 1 122 ? 4.141 -3.264 -18.763 1.00 52.84 122 GLY A O 1
ATOM 989 N N . SER A 1 123 ? 5.454 -1.750 -17.743 1.00 61.44 123 SER A N 1
ATOM 990 C CA . SER A 1 123 ? 4.399 -1.279 -16.845 1.00 61.44 123 SER A CA 1
ATOM 991 C C . SER A 1 123 ? 3.336 -0.508 -17.639 1.00 61.44 123 SER A C 1
ATOM 993 O O . SER A 1 123 ? 3.702 0.300 -18.495 1.00 61.44 123 SER A O 1
ATOM 995 N N . PRO A 1 124 ? 2.031 -0.689 -17.359 1.00 60.09 124 PRO A N 1
ATOM 996 C CA . PRO A 1 124 ? 0.989 0.176 -17.913 1.00 60.09 124 PRO A CA 1
ATOM 997 C C . PRO A 1 124 ? 0.953 1.561 -17.248 1.00 60.09 124 PRO A C 1
ATOM 999 O O . PRO A 1 124 ? 0.175 2.419 -17.671 1.00 60.09 124 PRO A O 1
ATOM 1002 N N . LEU A 1 125 ? 1.752 1.770 -16.196 1.00 68.88 125 LEU A N 1
ATOM 1003 C CA . LEU A 1 125 ? 1.989 3.069 -15.582 1.00 68.88 125 LEU A CA 1
ATOM 1004 C C . LEU A 1 125 ? 3.284 3.651 -16.142 1.00 68.88 125 LEU A C 1
ATOM 1006 O O . LEU A 1 125 ? 4.343 3.016 -16.121 1.00 68.88 125 LEU A O 1
ATOM 1010 N N . THR A 1 126 ? 3.199 4.880 -16.631 1.00 73.06 126 THR A N 1
ATOM 1011 C CA . THR A 1 126 ? 4.375 5.646 -17.033 1.00 73.06 126 THR A CA 1
ATOM 1012 C C . THR A 1 126 ? 5.178 6.077 -15.802 1.00 73.06 126 THR A C 1
ATOM 1014 O O . THR A 1 126 ? 4.673 6.097 -14.679 1.00 73.06 126 THR A O 1
ATOM 1017 N N . ALA A 1 127 ? 6.435 6.486 -15.998 1.00 70.94 127 ALA A N 1
ATOM 1018 C CA . ALA A 1 127 ? 7.240 7.059 -14.916 1.00 70.94 127 ALA A CA 1
ATOM 1019 C C . ALA A 1 127 ? 6.570 8.293 -14.275 1.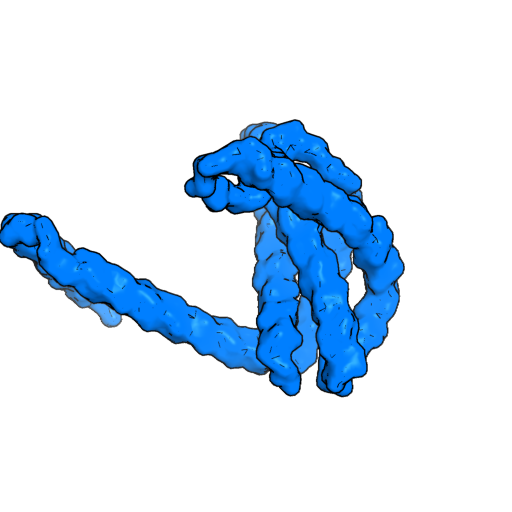00 70.94 127 ALA A C 1
ATOM 1021 O O . ALA A 1 127 ? 6.672 8.495 -13.067 1.00 70.94 127 ALA A O 1
ATOM 1022 N N . HIS A 1 128 ? 5.846 9.083 -15.075 1.00 78.88 128 HIS A N 1
ATOM 1023 C CA . HIS A 1 128 ? 5.062 10.216 -14.590 1.00 78.88 128 HIS A CA 1
ATOM 1024 C C . HIS A 1 128 ? 3.902 9.759 -13.690 1.00 78.88 128 HIS A C 1
ATOM 1026 O O . HIS A 1 128 ? 3.712 10.315 -12.610 1.00 78.88 128 HIS A O 1
ATOM 1032 N N . ASP A 1 129 ? 3.172 8.711 -14.086 1.00 76.81 129 ASP A N 1
ATOM 1033 C CA . ASP A 1 129 ? 2.072 8.157 -13.282 1.00 76.81 129 ASP A CA 1
ATOM 1034 C C . ASP A 1 129 ? 2.581 7.652 -11.925 1.00 76.81 129 ASP A C 1
ATOM 1036 O O . ASP A 1 129 ? 1.993 7.945 -10.887 1.00 76.81 129 ASP A O 1
ATOM 1040 N N . ILE A 1 130 ? 3.724 6.957 -11.921 1.00 75.88 130 ILE A N 1
ATOM 1041 C CA . ILE A 1 130 ? 4.392 6.464 -10.706 1.00 75.88 130 ILE A CA 1
ATOM 1042 C C . ILE A 1 130 ? 4.746 7.623 -9.768 1.00 75.88 130 ILE A C 1
ATOM 1044 O O . ILE A 1 130 ? 4.456 7.557 -8.576 1.00 75.88 130 ILE A O 1
ATOM 1048 N N . GLN A 1 131 ? 5.353 8.693 -10.287 1.00 77.31 131 GLN A N 1
ATOM 1049 C CA . GLN A 1 131 ? 5.713 9.864 -9.481 1.00 77.31 131 GLN A CA 1
ATOM 1050 C C . GLN A 1 131 ? 4.482 10.557 -8.896 1.00 77.31 131 GLN A C 1
ATOM 1052 O O . GLN A 1 131 ? 4.471 10.909 -7.715 1.00 77.31 131 GLN A O 1
ATOM 1057 N N . HIS A 1 132 ? 3.438 10.723 -9.706 1.00 80.75 132 HIS A N 1
ATOM 1058 C CA . HIS A 1 132 ? 2.200 11.359 -9.280 1.00 80.75 132 HIS A CA 1
ATOM 1059 C C . HIS A 1 132 ? 1.490 10.548 -8.185 1.00 80.75 132 HIS A C 1
ATOM 1061 O O . HIS A 1 132 ? 1.128 11.087 -7.140 1.00 80.75 132 HIS A O 1
ATOM 1067 N N . LEU A 1 133 ? 1.370 9.231 -8.372 1.00 81.25 133 LEU A N 1
ATOM 1068 C CA . LEU A 1 133 ? 0.749 8.328 -7.403 1.00 81.25 133 LEU A CA 1
ATOM 1069 C C . LEU A 1 133 ? 1.572 8.180 -6.120 1.00 81.25 133 LEU A C 1
ATOM 1071 O O . LEU A 1 133 ? 1.002 8.119 -5.032 1.00 81.25 133 LEU A O 1
ATOM 1075 N N . ALA A 1 134 ? 2.904 8.183 -6.218 1.00 80.38 134 ALA A N 1
ATOM 1076 C CA . ALA A 1 134 ? 3.774 8.205 -5.047 1.00 80.38 134 ALA A CA 1
ATOM 1077 C C . ALA A 1 134 ? 3.553 9.480 -4.216 1.00 80.38 134 ALA A C 1
ATOM 1079 O O . ALA A 1 134 ? 3.441 9.401 -2.993 1.00 80.38 134 ALA A O 1
ATOM 1080 N N . LEU A 1 135 ? 3.405 10.643 -4.857 1.00 83.25 135 LEU A N 1
ATOM 1081 C CA . LEU A 1 135 ? 3.098 11.891 -4.156 1.00 83.25 135 LEU A CA 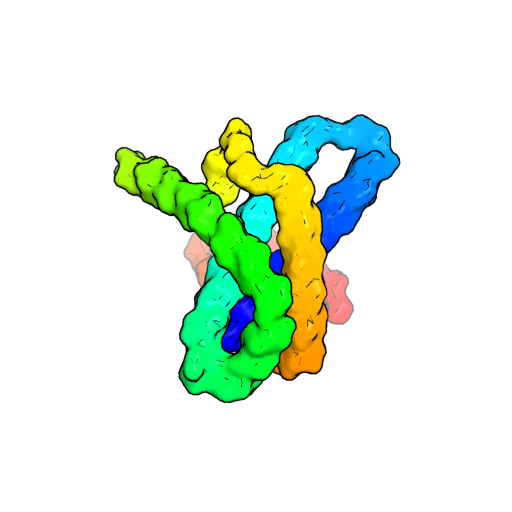1
ATOM 1082 C C . LEU A 1 135 ? 1.737 11.826 -3.448 1.00 83.25 135 LEU A C 1
ATOM 1084 O O . LEU A 1 135 ? 1.657 12.144 -2.261 1.00 83.25 135 LEU A O 1
ATOM 1088 N N . ILE A 1 136 ? 0.691 11.368 -4.147 1.00 82.62 136 ILE A N 1
ATOM 1089 C CA . ILE A 1 136 ? -0.643 11.167 -3.559 1.00 82.62 136 ILE A CA 1
ATOM 1090 C C . ILE A 1 136 ? -0.561 10.228 -2.352 1.00 82.62 136 ILE A C 1
ATOM 1092 O O . ILE A 1 136 ? -1.137 10.538 -1.309 1.00 82.62 136 ILE A O 1
ATOM 1096 N N . SER A 1 137 ? 0.190 9.125 -2.455 1.00 84.50 137 SER A N 1
ATOM 1097 C CA . SER A 1 137 ? 0.349 8.173 -1.349 1.00 84.50 137 SER A CA 1
ATOM 1098 C C . SER A 1 137 ? 1.000 8.808 -0.124 1.00 84.50 137 SER A C 1
ATOM 1100 O O . SER A 1 137 ? 0.504 8.641 0.985 1.00 84.50 137 SER A O 1
ATOM 1102 N N . VAL A 1 138 ? 2.054 9.611 -0.309 1.00 82.81 138 VAL A N 1
ATOM 1103 C CA . VAL A 1 138 ? 2.765 10.263 0.799 1.00 82.81 138 VAL A CA 1
ATOM 1104 C C . VAL A 1 138 ? 1.861 11.275 1.495 1.00 82.81 138 VAL A C 1
ATOM 1106 O O . VAL A 1 138 ? 1.774 11.284 2.722 1.00 82.81 138 VAL A O 1
ATOM 1109 N N . LEU A 1 139 ? 1.152 12.103 0.725 1.00 82.38 139 LEU A N 1
ATOM 1110 C CA . LEU A 1 139 ? 0.220 13.090 1.274 1.00 82.38 139 LEU A CA 1
ATOM 1111 C C . LEU A 1 139 ? -0.920 12.415 2.044 1.00 82.38 139 LEU A C 1
ATOM 1113 O O . LEU A 1 139 ? -1.216 12.794 3.176 1.00 82.38 139 LEU A O 1
ATOM 1117 N N . SER A 1 140 ? -1.509 11.379 1.455 1.00 82.75 140 SER A N 1
ATOM 1118 C CA . SER A 1 140 ? -2.597 10.609 2.058 1.00 82.75 140 SER A CA 1
ATOM 1119 C C . SER A 1 140 ? -2.138 9.873 3.320 1.00 82.75 140 SER A C 1
ATOM 1121 O O . SER A 1 140 ? -2.856 9.864 4.319 1.00 82.75 140 SER A O 1
ATOM 1123 N N . ASN A 1 141 ? -0.920 9.320 3.322 1.00 85.06 141 ASN A N 1
ATOM 1124 C CA . ASN A 1 141 ? -0.352 8.646 4.487 1.00 85.06 141 ASN A CA 1
ATOM 1125 C C . ASN A 1 141 ? -0.034 9.611 5.629 1.00 85.06 141 ASN A C 1
ATOM 1127 O O . ASN A 1 141 ? -0.247 9.276 6.786 1.00 85.06 141 ASN A O 1
ATOM 1131 N N . ASN A 1 142 ? 0.404 10.837 5.336 1.00 85.25 142 ASN A N 1
ATOM 1132 C CA . ASN A 1 142 ? 0.592 11.846 6.380 1.00 85.25 142 ASN A CA 1
ATOM 1133 C C . ASN A 1 142 ? -0.729 12.165 7.097 1.00 85.25 142 ASN A C 1
ATOM 1135 O O . ASN A 1 142 ? -0.755 12.291 8.321 1.00 85.25 142 ASN A O 1
ATOM 1139 N N . ILE A 1 143 ? -1.836 12.244 6.353 1.00 84.44 143 ILE A N 1
ATOM 1140 C CA . ILE A 1 143 ? -3.171 12.447 6.929 1.00 84.44 143 ILE A CA 1
ATOM 1141 C C . ILE A 1 143 ? -3.581 11.220 7.754 1.00 84.44 143 ILE A C 1
ATOM 1143 O O . ILE A 1 143 ? -4.028 11.373 8.892 1.00 84.44 143 ILE A O 1
ATOM 1147 N N . LEU A 1 144 ? -3.390 10.015 7.211 1.00 86.44 144 LEU A N 1
ATOM 1148 C CA . LEU A 1 144 ? -3.693 8.747 7.875 1.00 86.44 144 LEU A CA 1
ATOM 1149 C C . LEU A 1 144 ? -2.924 8.610 9.195 1.00 86.44 144 LEU A C 1
ATOM 1151 O O . LEU A 1 144 ? -3.541 8.456 10.246 1.00 86.44 144 LEU A O 1
ATOM 1155 N N . CYS A 1 145 ? -1.601 8.764 9.168 1.00 85.06 145 CYS A N 1
ATOM 1156 C CA . CYS A 1 145 ? -0.752 8.692 10.352 1.00 85.06 145 CYS A CA 1
ATOM 1157 C C . CYS A 1 145 ? -1.103 9.785 11.362 1.00 85.0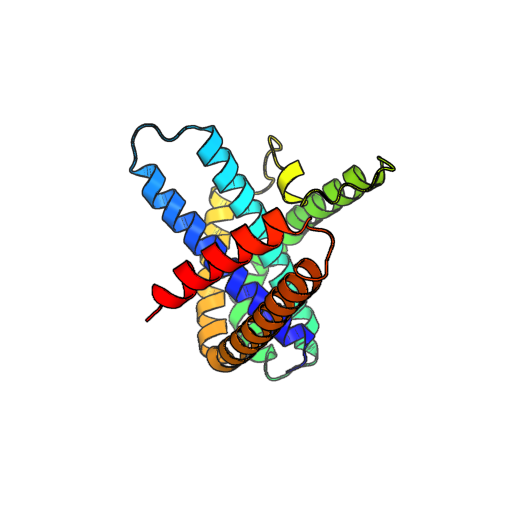6 145 CYS A C 1
ATOM 1159 O O . CYS A 1 145 ? -1.165 9.499 12.549 1.00 85.06 145 CYS A O 1
ATOM 1161 N N . SER A 1 146 ? -1.430 11.009 10.932 1.00 85.94 146 SER A N 1
ATOM 1162 C CA . SER A 1 146 ? -1.848 12.061 11.873 1.00 85.94 146 SER A CA 1
ATOM 1163 C C . SER A 1 146 ? -3.103 11.695 12.679 1.00 85.94 146 SER A C 1
ATOM 1165 O O . SER A 1 146 ? -3.253 12.137 13.816 1.00 85.94 146 SER A O 1
ATOM 1167 N N . LYS A 1 147 ? -3.995 10.879 12.101 1.00 81.75 147 LYS A N 1
ATOM 1168 C CA . LYS A 1 147 ? -5.258 10.455 12.718 1.00 81.75 147 LYS A CA 1
ATOM 1169 C C . LYS A 1 147 ? -5.152 9.120 13.455 1.00 81.75 147 LYS A C 1
ATOM 1171 O O . LYS A 1 147 ? -5.827 8.948 14.464 1.00 81.75 147 LYS A O 1
ATOM 1176 N N . TYR A 1 148 ? -4.319 8.198 12.973 1.00 85.19 148 TYR A N 1
ATOM 1177 C CA . TYR A 1 148 ? -4.301 6.802 13.421 1.00 85.19 148 TYR A CA 1
ATOM 1178 C C . TYR A 1 148 ? -2.934 6.317 13.913 1.00 85.19 148 TYR A C 1
ATOM 1180 O O . TYR A 1 148 ? -2.740 5.110 14.034 1.00 85.19 148 TYR A O 1
ATOM 1188 N N . LEU A 1 149 ? -1.999 7.219 14.243 1.00 86.19 149 LEU A N 1
ATOM 1189 C CA . LEU A 1 149 ? -0.658 6.848 14.719 1.00 86.19 149 LEU A CA 1
ATOM 1190 C C . LEU A 1 149 ? -0.697 5.822 15.857 1.00 86.19 149 LEU A C 1
ATOM 1192 O O . LEU A 1 149 ? -0.008 4.816 15.790 1.00 86.19 149 LEU A O 1
ATOM 1196 N N . ALA A 1 150 ? -1.558 6.030 16.857 1.00 83.44 150 ALA A N 1
ATOM 1197 C CA . ALA A 1 150 ? -1.674 5.118 17.994 1.00 83.44 150 ALA A CA 1
ATOM 1198 C C . ALA A 1 150 ? -2.127 3.704 17.583 1.00 83.44 150 ALA A C 1
ATOM 1200 O O . ALA A 1 150 ? -1.612 2.724 18.109 1.00 83.44 150 ALA A O 1
ATOM 1201 N N . VAL A 1 151 ? -3.052 3.596 16.620 1.00 81.06 151 VAL A N 1
ATOM 1202 C CA . VAL A 1 151 ? -3.529 2.306 16.088 1.00 81.06 151 VAL A CA 1
ATOM 1203 C C . VAL A 1 151 ? -2.417 1.605 15.308 1.00 81.06 151 VAL A C 1
ATOM 1205 O O . VAL A 1 151 ? -2.245 0.394 15.423 1.00 81.06 151 VAL A O 1
ATOM 1208 N N . ILE A 1 152 ? -1.655 2.370 14.525 1.00 81.50 152 ILE A N 1
ATOM 1209 C CA . ILE A 1 152 ? -0.519 1.861 13.752 1.00 81.50 152 ILE A CA 1
ATOM 1210 C C . ILE A 1 152 ? 0.573 1.351 14.695 1.00 81.50 152 ILE A C 1
ATOM 1212 O O . ILE A 1 152 ? 1.063 0.239 14.503 1.00 81.50 152 ILE A O 1
ATOM 1216 N N . ASP A 1 153 ? 0.926 2.121 15.724 1.00 84.31 153 ASP A N 1
ATOM 1217 C CA . ASP A 1 153 ? 1.971 1.766 16.686 1.00 84.31 153 ASP A CA 1
ATOM 1218 C C . ASP A 1 153 ? 1.583 0.537 17.518 1.00 84.31 153 ASP A C 1
ATOM 1220 O O . ASP A 1 153 ? 2.386 -0.387 17.665 1.00 84.31 153 ASP A O 1
ATOM 1224 N N . GLU A 1 154 ? 0.344 0.492 18.022 1.00 84.50 154 GLU A N 1
ATOM 1225 C CA . GLU A 1 154 ? -0.178 -0.638 18.797 1.00 84.50 154 GLU A CA 1
ATOM 1226 C C . GLU A 1 154 ? -0.104 -1.938 17.994 1.00 84.50 154 GLU A C 1
ATOM 1228 O O . GLU A 1 154 ? 0.498 -2.912 18.445 1.00 84.50 154 GLU A O 1
ATOM 1233 N N . PHE A 1 155 ? -0.634 -1.935 16.772 1.00 75.31 155 PHE A N 1
ATOM 1234 C CA . PHE A 1 155 ? -0.679 -3.136 15.946 1.00 75.31 155 PHE A CA 1
ATOM 1235 C C . PHE A 1 155 ? 0.700 -3.528 15.401 1.00 75.31 155 PHE A C 1
ATOM 1237 O O . PHE A 1 155 ? 1.011 -4.711 15.280 1.00 75.31 155 PHE A O 1
ATOM 1244 N N . THR A 1 156 ? 1.559 -2.554 15.082 1.00 76.00 156 THR A N 1
ATOM 1245 C CA . THR A 1 156 ? 2.947 -2.831 14.674 1.00 76.00 156 THR A CA 1
ATOM 1246 C C . THR A 1 156 ? 3.704 -3.525 15.800 1.00 76.00 156 THR A C 1
ATOM 1248 O O . THR A 1 156 ? 4.447 -4.473 15.543 1.00 76.00 156 THR A O 1
ATOM 1251 N N . ARG A 1 157 ? 3.487 -3.100 17.050 1.00 82.69 157 ARG A N 1
ATOM 1252 C CA . ARG A 1 157 ? 4.048 -3.765 18.226 1.00 82.69 157 ARG A CA 1
ATOM 1253 C C . ARG A 1 157 ? 3.485 -5.178 18.390 1.00 82.69 157 ARG A C 1
ATOM 1255 O O . ARG A 1 157 ? 4.278 -6.102 18.514 1.00 82.69 157 ARG A O 1
ATOM 1262 N N . GLU A 1 158 ? 2.166 -5.361 18.322 1.00 79.00 158 GLU A N 1
ATOM 1263 C CA . GLU A 1 158 ? 1.531 -6.689 18.418 1.00 79.00 158 GLU A CA 1
ATOM 1264 C C . GLU A 1 158 ? 2.061 -7.658 17.349 1.00 79.00 158 GLU A C 1
ATOM 1266 O O . GLU A 1 158 ? 2.392 -8.804 17.642 1.00 79.00 158 GLU A O 1
ATOM 1271 N N . GLN A 1 159 ? 2.215 -7.193 16.106 1.00 70.81 159 GLN A N 1
ATOM 1272 C CA . GLN A 1 159 ? 2.809 -7.981 15.022 1.00 70.81 159 GLN A CA 1
ATOM 1273 C C . GLN A 1 159 ? 4.292 -8.265 15.254 1.00 70.81 159 GLN A C 1
ATOM 1275 O O . GLN A 1 159 ? 4.777 -9.336 14.892 1.00 70.81 159 GLN A O 1
ATOM 1280 N N . HIS A 1 160 ? 5.040 -7.321 15.823 1.00 72.56 160 HIS A N 1
ATOM 1281 C CA . HIS A 1 160 ? 6.443 -7.538 16.156 1.00 72.56 160 HIS A CA 1
ATOM 1282 C C . HIS A 1 160 ? 6.601 -8.591 17.257 1.00 72.56 160 HIS A C 1
ATOM 1284 O O . HIS A 1 160 ? 7.445 -9.477 17.127 1.00 72.56 160 HIS A O 1
ATOM 1290 N N . GLU A 1 161 ? 5.763 -8.536 18.291 1.00 75.12 161 GLU A N 1
ATOM 1291 C CA . GLU A 1 161 ? 5.704 -9.529 19.366 1.00 75.12 161 GLU A CA 1
ATOM 1292 C C . GLU A 1 161 ? 5.330 -10.908 18.802 1.00 75.12 161 GLU A C 1
ATOM 1294 O O . GLU A 1 161 ? 6.107 -11.849 18.953 1.00 75.12 161 GLU A O 1
ATOM 1299 N N . ALA A 1 162 ? 4.246 -11.008 18.025 1.00 70.06 162 ALA A N 1
ATOM 1300 C CA . ALA A 1 162 ? 3.802 -12.263 17.413 1.00 70.06 162 ALA A CA 1
ATOM 1301 C C . ALA A 1 162 ? 4.833 -12.862 16.437 1.00 70.06 162 ALA A C 1
ATOM 1303 O O . ALA A 1 162 ? 5.065 -14.070 16.430 1.00 70.06 162 ALA A O 1
ATOM 1304 N N . ASN A 1 163 ? 5.493 -12.035 15.617 1.00 68.69 163 ASN A N 1
ATOM 1305 C CA . ASN A 1 163 ? 6.559 -12.502 14.726 1.00 68.69 163 ASN A CA 1
ATOM 1306 C C . ASN A 1 163 ? 7.794 -12.953 15.506 1.00 68.69 163 ASN A C 1
ATOM 1308 O O . ASN A 1 163 ? 8.447 -13.917 15.111 1.00 68.69 163 ASN A O 1
ATOM 1312 N N . THR A 1 164 ? 8.123 -12.271 16.603 1.00 74.25 164 THR A N 1
ATOM 1313 C CA . THR A 1 164 ? 9.229 -12.669 17.479 1.00 74.25 164 THR A CA 1
ATOM 1314 C C . THR A 1 164 ? 8.925 -14.011 18.133 1.00 74.25 164 THR A C 1
ATOM 1316 O O . THR A 1 164 ? 9.762 -14.908 18.078 1.00 74.25 164 THR A O 1
ATOM 1319 N N . GLU A 1 165 ? 7.715 -14.192 18.663 1.00 75.19 165 GLU A N 1
ATOM 1320 C CA . GLU A 1 165 ? 7.245 -15.472 19.198 1.00 75.19 165 GLU A CA 1
ATOM 1321 C C . GLU A 1 165 ? 7.288 -16.574 18.136 1.00 75.19 165 GLU A C 1
ATOM 1323 O O . GLU A 1 165 ? 7.875 -17.624 18.378 1.00 75.19 165 GLU A O 1
ATOM 1328 N N . PHE A 1 166 ? 6.786 -16.321 16.925 1.00 71.38 166 PHE A N 1
ATOM 1329 C CA . PHE A 1 166 ? 6.836 -17.286 15.826 1.00 71.38 166 PHE A CA 1
ATOM 1330 C C . PHE A 1 166 ? 8.269 -17.663 15.426 1.00 71.38 166 PHE A C 1
ATOM 1332 O O . PHE A 1 166 ? 8.565 -18.838 15.209 1.00 71.38 166 PHE A O 1
ATOM 1339 N N . VAL A 1 167 ? 9.185 -16.693 15.334 1.00 68.19 167 VAL A N 1
ATOM 1340 C CA . VAL A 1 167 ? 10.602 -16.961 15.039 1.00 68.19 167 VAL A CA 1
ATOM 1341 C C . VAL A 1 167 ? 11.236 -17.780 16.160 1.00 68.19 167 VAL A C 1
ATOM 1343 O O . VAL A 1 167 ? 11.960 -18.731 15.867 1.00 68.19 167 VAL A O 1
ATOM 1346 N N . LEU A 1 168 ? 10.946 -17.464 17.423 1.00 72.50 168 LEU A N 1
ATOM 1347 C CA . LEU A 1 168 ? 11.429 -18.223 18.577 1.00 72.50 168 LEU A CA 1
ATOM 1348 C C . LEU A 1 168 ? 10.862 -19.647 18.590 1.00 72.50 168 LEU A C 1
ATOM 1350 O O . LEU A 1 168 ? 11.620 -20.592 18.796 1.00 72.50 168 LEU A O 1
ATOM 1354 N N . GLU A 1 169 ? 9.575 -19.832 18.299 1.00 73.25 169 GLU A N 1
ATOM 1355 C CA . GLU A 1 169 ? 8.953 -21.149 18.144 1.00 73.25 169 GLU A CA 1
ATOM 1356 C C . GLU A 1 169 ? 9.577 -21.933 16.989 1.00 73.25 169 GLU A C 1
ATOM 1358 O O . GLU A 1 169 ? 9.882 -23.117 17.130 1.00 73.25 169 GLU A O 1
ATOM 1363 N N . MET A 1 170 ? 9.812 -21.290 15.844 1.00 64.81 170 MET A N 1
ATOM 1364 C CA . MET A 1 170 ? 10.434 -21.938 14.694 1.00 64.81 170 MET A CA 1
ATOM 1365 C C . MET A 1 170 ? 11.890 -22.310 14.958 1.00 64.81 170 MET A C 1
ATOM 1367 O O . MET A 1 170 ? 12.340 -23.373 14.523 1.00 64.81 170 MET A O 1
ATOM 1371 N N . GLN A 1 171 ? 12.620 -21.474 15.694 1.00 61.16 171 GLN A N 1
ATOM 1372 C CA . GLN A 1 171 ? 13.958 -21.791 16.174 1.00 61.16 171 GLN A CA 1
ATOM 1373 C C . GLN A 1 171 ? 13.908 -22.961 17.157 1.00 61.16 171 GLN A C 1
ATOM 1375 O O . GLN A 1 171 ? 14.649 -23.914 16.964 1.00 61.16 171 GLN A O 1
ATOM 1380 N N . GLN A 1 172 ? 13.002 -22.970 18.137 1.00 64.25 172 GLN A N 1
ATOM 1381 C CA . GLN A 1 172 ? 12.832 -24.084 19.081 1.00 64.25 172 GLN A CA 1
ATOM 1382 C C . GLN A 1 172 ? 12.474 -25.400 18.377 1.00 64.25 172 GLN A C 1
ATOM 1384 O O . GLN A 1 172 ? 13.091 -26.425 18.655 1.00 64.25 172 GLN A O 1
ATOM 1389 N N . ARG A 1 173 ? 11.571 -25.369 17.391 1.00 60.19 173 ARG A N 1
ATOM 1390 C CA . ARG A 1 173 ? 11.229 -26.531 16.552 1.00 60.19 173 ARG A CA 1
ATOM 1391 C C . ARG A 1 173 ? 12.385 -26.970 15.652 1.00 60.19 173 ARG A C 1
ATOM 1393 O O . ARG A 1 173 ? 12.562 -28.159 15.427 1.00 60.19 173 ARG A O 1
ATOM 1400 N N . SER A 1 174 ? 13.211 -26.034 15.182 1.00 53.59 174 SER A N 1
ATOM 1401 C CA . SER A 1 174 ? 14.460 -26.341 14.460 1.00 53.59 174 SER A CA 1
ATOM 1402 C C . SER A 1 174 ? 15.578 -26.842 15.388 1.00 53.59 174 SER A C 1
ATOM 1404 O O . SER A 1 174 ? 16.576 -27.390 14.920 1.00 53.59 174 SER A O 1
ATOM 1406 N N . LEU A 1 175 ? 15.432 -26.646 16.703 1.00 48.69 175 LEU A N 1
ATOM 1407 C CA . LEU A 1 175 ? 16.335 -27.129 17.748 1.00 48.69 175 LEU A CA 1
ATOM 1408 C C . LEU A 1 175 ? 15.919 -28.514 18.296 1.00 48.69 175 LEU A C 1
ATOM 1410 O O . LEU A 1 175 ? 16.722 -29.120 19.015 1.00 48.69 175 LEU A O 1
ATOM 1414 N N . GLU A 1 176 ? 14.744 -29.046 17.925 1.00 51.69 176 GLU A N 1
ATOM 1415 C CA . GLU A 1 176 ? 14.343 -30.445 18.154 1.00 51.69 176 GLU A CA 1
ATOM 1416 C C . GLU A 1 176 ? 15.026 -31.396 17.138 1.00 51.69 176 GLU A C 1
ATOM 1418 O O . GLU A 1 176 ? 15.299 -31.027 15.996 1.00 51.69 176 GLU A O 1
ATOM 1423 N N . PRO A 1 177 ? 15.456 -32.601 17.555 1.00 51.97 177 PRO A N 1
ATOM 1424 C CA . PRO A 1 177 ? 16.765 -33.118 17.173 1.00 51.97 177 PRO A CA 1
ATOM 1425 C C . PRO A 1 177 ? 16.770 -33.914 15.861 1.00 51.97 177 PRO A C 1
ATOM 1427 O O . PRO A 1 177 ? 16.198 -34.996 15.771 1.00 51.97 177 PRO A O 1
ATOM 1430 N N . SER A 1 178 ? 17.575 -33.464 14.895 1.00 53.66 178 SER A N 1
ATOM 1431 C CA . SER A 1 178 ? 18.203 -34.354 13.901 1.00 53.66 178 SER A CA 1
ATOM 1432 C C . SER A 1 178 ? 19.712 -34.134 13.731 1.00 53.66 178 SER A C 1
ATOM 1434 O O . SER A 1 178 ? 20.347 -34.824 12.939 1.00 53.66 178 SER A O 1
ATOM 1436 N N . LEU A 1 179 ? 20.327 -33.222 14.496 1.00 55.06 179 LEU A N 1
ATOM 1437 C CA . LEU A 1 179 ? 21.765 -32.964 14.394 1.00 55.06 179 LEU A CA 1
ATOM 1438 C C . LEU A 1 179 ? 22.567 -34.013 15.190 1.00 55.06 179 LEU A C 1
ATOM 1440 O O . LEU A 1 179 ? 22.388 -34.109 16.408 1.00 55.06 179 LEU A O 1
ATOM 1444 N N . PRO A 1 180 ? 23.472 -34.775 14.539 1.00 61.47 180 PRO A N 1
ATOM 1445 C CA . PRO A 1 180 ? 24.423 -35.658 15.210 1.00 61.47 180 PRO A CA 1
ATOM 1446 C C . PRO A 1 180 ? 25.167 -34.931 16.337 1.00 61.47 180 PRO A C 1
ATOM 1448 O O . PRO A 1 180 ? 25.458 -33.738 16.224 1.00 61.47 180 PRO A O 1
ATOM 1451 N N . GLY A 1 181 ? 25.497 -35.649 17.416 1.00 62.00 181 GLY A N 1
ATOM 1452 C CA . GLY A 1 181 ? 25.991 -35.069 18.675 1.00 62.00 181 GLY A CA 1
ATOM 1453 C C . GLY A 1 181 ? 27.154 -34.073 18.544 1.00 62.00 181 GLY A C 1
ATOM 1454 O O . GLY A 1 181 ? 27.201 -33.099 19.292 1.00 62.00 181 GLY A O 1
ATOM 1455 N N . GLU A 1 182 ? 28.038 -34.239 17.558 1.00 57.75 182 GLU A N 1
ATOM 1456 C CA . GLU A 1 182 ? 29.140 -33.299 17.296 1.00 57.75 182 GLU A CA 1
ATOM 1457 C C . GLU A 1 182 ? 28.676 -31.935 16.763 1.00 57.75 182 GLU A C 1
ATOM 1459 O O . GLU A 1 182 ? 29.239 -30.902 17.128 1.00 57.75 182 GLU A O 1
ATOM 1464 N N . LEU A 1 183 ? 27.637 -31.900 15.924 1.00 56.31 183 LEU A N 1
ATOM 1465 C CA . LEU A 1 183 ? 27.087 -30.648 15.399 1.00 56.31 183 LEU A CA 1
ATOM 1466 C C . LEU A 1 183 ? 26.252 -29.921 16.453 1.00 56.31 183 LEU A C 1
ATOM 1468 O O . LEU A 1 183 ? 26.270 -28.693 16.495 1.00 56.31 183 LEU A O 1
ATOM 1472 N N . LYS A 1 184 ? 25.598 -30.664 17.355 1.00 63.09 184 LYS A N 1
ATOM 1473 C CA . LYS A 1 184 ? 24.936 -30.092 18.534 1.00 63.09 184 LYS A CA 1
ATOM 1474 C C . LYS A 1 184 ? 25.947 -29.405 19.460 1.00 63.09 184 LYS A C 1
ATOM 1476 O O . LYS A 1 184 ? 25.730 -28.263 19.840 1.00 63.09 184 LYS A O 1
ATOM 1481 N N . ALA A 1 185 ? 27.080 -30.049 19.741 1.00 69.12 185 ALA A N 1
ATOM 1482 C CA . ALA A 1 185 ? 28.128 -29.473 20.585 1.00 69.12 185 ALA A CA 1
ATOM 1483 C C . ALA A 1 185 ? 28.768 -28.215 19.968 1.00 69.12 185 ALA A C 1
ATOM 1485 O O . ALA A 1 185 ? 28.964 -27.220 20.662 1.00 69.12 185 ALA A O 1
ATOM 1486 N N . LYS A 1 186 ? 29.045 -28.223 18.654 1.00 68.94 186 LYS A N 1
ATOM 1487 C CA . LYS A 1 186 ? 29.562 -27.038 17.944 1.00 68.94 186 LYS A CA 1
ATOM 1488 C C . LYS A 1 186 ? 28.556 -25.889 17.922 1.00 68.94 186 LYS A C 1
ATOM 1490 O O . LYS A 1 186 ? 28.938 -24.744 18.131 1.00 68.94 186 LYS A O 1
ATOM 1495 N N . ARG A 1 187 ? 27.277 -26.198 17.699 1.00 63.16 187 ARG A N 1
ATOM 1496 C CA . ARG A 1 187 ? 26.180 -25.231 17.774 1.00 63.16 187 ARG A CA 1
ATOM 1497 C C . ARG A 1 187 ? 26.118 -24.598 19.167 1.00 63.16 187 ARG A C 1
ATOM 1499 O O . ARG A 1 187 ? 26.143 -23.378 19.269 1.00 63.16 187 ARG A O 1
ATOM 1506 N N . ASP A 1 188 ? 26.081 -25.409 20.222 1.00 72.69 188 ASP A N 1
ATOM 1507 C CA . ASP A 1 188 ? 25.945 -24.931 21.604 1.00 72.69 188 ASP A CA 1
ATOM 1508 C C . ASP A 1 188 ? 27.147 -24.063 22.035 1.00 72.69 188 ASP A C 1
ATOM 1510 O O . ASP A 1 188 ? 26.962 -23.070 22.737 1.00 72.69 188 ASP A O 1
ATOM 1514 N N . ALA A 1 189 ? 28.356 -24.362 21.542 1.00 75.81 189 ALA A N 1
ATOM 1515 C CA . ALA A 1 189 ? 29.544 -23.530 21.753 1.00 75.81 189 ALA A CA 1
ATOM 1516 C C . ALA A 1 189 ? 29.432 -22.144 21.084 1.00 75.81 189 ALA A C 1
ATOM 1518 O O . ALA A 1 189 ? 29.721 -21.134 21.721 1.00 75.81 189 ALA A O 1
ATOM 1519 N N . ILE A 1 190 ? 28.945 -22.083 19.838 1.00 70.00 190 ILE A N 1
ATOM 1520 C CA . ILE A 1 190 ? 28.718 -20.814 19.121 1.00 70.00 190 ILE A CA 1
ATOM 1521 C C . ILE A 1 190 ? 27.634 -19.979 19.822 1.00 70.00 190 ILE A C 1
ATOM 1523 O O . ILE A 1 190 ? 27.770 -18.764 19.949 1.00 70.00 190 ILE A O 1
ATOM 1527 N N . PHE A 1 191 ? 26.568 -20.611 20.325 1.00 63.72 191 PHE A N 1
ATOM 1528 C CA . PHE A 1 191 ? 25.523 -19.903 21.075 1.00 63.72 191 PHE A CA 1
ATOM 1529 C C . PHE A 1 191 ? 26.031 -19.317 22.396 1.00 63.72 191 PHE A C 1
ATOM 1531 O O . PHE A 1 191 ? 25.639 -18.204 22.745 1.00 63.72 191 PHE A O 1
ATOM 1538 N N . GLN A 1 192 ? 26.917 -20.021 23.109 1.00 72.69 192 GLN A N 1
ATOM 1539 C CA . GLN A 1 192 ? 27.560 -19.471 24.304 1.00 72.69 192 GLN A CA 1
ATOM 1540 C C . GLN A 1 192 ? 28.472 -18.281 23.976 1.00 72.69 192 GLN A C 1
ATOM 1542 O O . GLN A 1 192 ? 28.459 -17.301 24.716 1.00 72.69 192 GLN A O 1
ATOM 1547 N N . GLU A 1 193 ? 29.206 -18.317 22.860 1.00 73.06 193 GLU A N 1
ATOM 1548 C CA . GLU A 1 193 ? 30.007 -17.174 22.396 1.00 73.06 193 GLU A CA 1
ATOM 1549 C C . GLU A 1 193 ? 29.142 -15.955 22.053 1.00 73.06 193 GLU A C 1
ATOM 1551 O O . GLU A 1 193 ? 29.467 -14.842 22.462 1.00 73.06 193 GLU A O 1
ATOM 1556 N N . ILE A 1 194 ? 28.018 -16.149 21.355 1.00 61.50 194 ILE A N 1
ATOM 1557 C CA . ILE A 1 194 ? 27.098 -15.056 21.000 1.00 61.50 194 ILE A CA 1
ATOM 1558 C C . ILE A 1 194 ? 26.456 -14.449 22.256 1.00 61.50 194 ILE A C 1
ATOM 1560 O O . ILE A 1 194 ? 26.386 -13.228 22.375 1.00 61.50 194 ILE A O 1
ATOM 1564 N N . GLN A 1 195 ? 26.028 -15.273 23.222 1.00 58.75 195 GLN A N 1
ATOM 1565 C CA . GLN A 1 195 ? 25.457 -14.783 24.484 1.00 58.75 195 GLN A CA 1
ATOM 1566 C C . GLN A 1 195 ? 26.460 -13.996 25.336 1.00 58.75 195 GLN A C 1
ATOM 1568 O O . GLN A 1 195 ? 26.052 -13.093 26.055 1.00 58.75 195 GLN A O 1
ATOM 1573 N N . GLN A 1 196 ? 27.756 -14.303 25.251 1.00 67.88 196 GLN A N 1
ATOM 1574 C CA . GLN A 1 196 ? 28.804 -13.557 25.957 1.00 67.88 196 GLN A CA 1
ATOM 1575 C C . GLN A 1 196 ? 29.172 -12.225 25.281 1.00 67.88 196 GLN A C 1
ATOM 1577 O O . GLN A 1 196 ? 29.843 -11.400 25.897 1.00 67.88 196 GLN A O 1
ATOM 1582 N N . GLN A 1 197 ? 28.762 -12.014 24.026 1.00 55.00 197 GLN A N 1
ATOM 1583 C CA . GLN A 1 197 ? 29.060 -10.806 23.245 1.00 55.00 197 GLN A CA 1
ATOM 1584 C C . GLN A 1 197 ? 27.886 -9.820 23.162 1.00 55.00 197 GLN A C 1
ATOM 1586 O O . GLN A 1 197 ? 28.062 -8.707 22.663 1.00 55.00 197 GLN A O 1
ATOM 1591 N N . LEU A 1 198 ? 26.702 -10.204 23.641 1.00 37.75 198 LEU A N 1
ATOM 1592 C CA . LEU A 1 198 ? 25.555 -9.307 23.762 1.00 37.75 198 LEU A CA 1
ATOM 1593 C C . LEU A 1 198 ? 25.591 -8.605 25.140 1.00 37.75 198 LEU A C 1
ATOM 1595 O O . LEU A 1 198 ? 25.851 -9.283 26.135 1.00 37.75 198 LEU A O 1
ATOM 1599 N N . PRO A 1 199 ? 25.393 -7.272 25.206 1.00 40.19 199 PRO A N 1
ATOM 1600 C CA . PRO A 1 199 ? 25.399 -6.502 26.454 1.00 40.19 199 PRO A CA 1
ATOM 1601 C C . PRO A 1 199 ? 24.200 -6.789 27.366 1.00 40.19 199 PRO A C 1
ATOM 1603 O O . PRO A 1 199 ? 23.117 -7.140 26.842 1.00 40.19 199 PRO A O 1
#

Foldseek 3Di:
DDPLLLVLLLLLLVLLVVLVVLVVVVVVVVVDPDDDPVVVLLSVLSLLVSLLVNLVSLVVNLVVCVPPPLCVVLNVVCVVVVVLSVVCNVLSVVLVVVQVVVVVPDPDDDPDPSSVVSVPPDRPADPVSSVVSSVSSNVSSVSSCVRCVVSNVVVVVVVVVVVVVVVVVVVVVVVPDDDDPVVVVVVVVVVVVVVVPDD

Radius of gyration: 21.65 Å; chains: 1; bounding box: 50×51×46 Å

Secondary structure (DSSP, 8-state):
--HHHHHHHHHHHHHHHHHHHHHHHHHHHTTSTT--HHHHHHHHHHHHHHHHHHHHHHHHHHHHGGG-HHHHHHHHHTHHHHHHHHHHHHHHHHHHHHHHHHHTSS-S-----GGGGGTTPPPSS-HHHHHHHHHHHHHHHHHHHHHHHHHHHHHHHHHHHHHHHHHHHHHHHHTSS-S-HHHHHHHHHHHHHHHHH--

pLDDT: mean 71.28, std 14.12, range [37.75, 88.25]

Sequence (199 aa):
MDIAIKHCIINIDALTRSVSGLMSSGGKLQQVQDVPEEIWGMINQMLNAKIGSLILEYKLLRTLAEGDTEVKSFIETLNPFWEEIDKYEPRVLAMKYFMSESHNRDSDFVFAPWWHEFKGKGSPLTAHDIQHLALISVLSNNILCSKYLAVIDEFTREQHEANTEFVLEMQQRSLEPSLPGELKAKRDAIFQEIQQQLP